Protein AF-A0A8S3GZX4-F1 (afdb_monomer_lite)

Structure (mmCIF, N/CA/C/O backbone):
data_AF-A0A8S3GZX4-F1
#
_entry.id   AF-A0A8S3GZX4-F1
#
loop_
_atom_site.group_PDB
_atom_site.id
_atom_site.type_symbol
_atom_site.label_atom_id
_atom_site.label_alt_id
_atom_site.label_comp_id
_atom_site.label_asym_id
_atom_site.label_entity_id
_atom_site.label_seq_id
_atom_site.pdbx_PDB_ins_code
_atom_site.Cartn_x
_atom_site.Cartn_y
_atom_site.Cartn_z
_atom_site.occupancy
_atom_site.B_iso_or_equiv
_atom_site.auth_seq_id
_atom_site.auth_comp_id
_atom_site.auth_asym_id
_atom_site.auth_atom_id
_atom_site.pdbx_PDB_model_num
ATOM 1 N N . LEU A 1 1 ? 5.536 11.053 -27.949 1.00 50.44 1 LEU A N 1
ATOM 2 C CA . LEU A 1 1 ? 6.306 11.551 -26.786 1.00 50.44 1 LEU A CA 1
ATOM 3 C C . LEU A 1 1 ? 7.570 10.718 -26.663 1.00 50.44 1 LEU A C 1
ATOM 5 O O . LEU A 1 1 ? 7.478 9.541 -26.334 1.00 50.44 1 LEU A O 1
ATOM 9 N N . GLU A 1 2 ? 8.723 11.295 -26.993 1.00 64.88 2 GLU A N 1
ATOM 10 C CA . GLU A 1 2 ? 10.015 10.640 -26.776 1.00 64.88 2 GLU A CA 1
ATOM 11 C C . GLU A 1 2 ? 10.389 10.724 -25.292 1.00 64.88 2 GLU A C 1
ATOM 13 O O . GLU A 1 2 ? 10.413 11.807 -24.689 1.00 64.88 2 GLU A O 1
ATOM 18 N N . ILE A 1 3 ? 10.618 9.555 -24.693 1.00 66.81 3 ILE A N 1
ATOM 19 C CA . ILE A 1 3 ? 11.113 9.419 -23.326 1.00 66.81 3 ILE A CA 1
ATOM 20 C C . ILE A 1 3 ? 12.624 9.227 -23.438 1.00 66.81 3 ILE A C 1
ATOM 22 O O . ILE A 1 3 ? 13.091 8.120 -23.678 1.00 66.81 3 ILE A O 1
ATOM 26 N N . ASP A 1 4 ? 13.353 10.332 -23.350 1.00 74.00 4 ASP A N 1
ATOM 27 C CA . ASP A 1 4 ? 14.796 10.446 -23.605 1.00 74.00 4 ASP A CA 1
ATOM 28 C C . ASP A 1 4 ? 15.617 10.685 -22.326 1.00 74.00 4 ASP A C 1
ATOM 30 O O . ASP A 1 4 ? 16.842 10.654 -22.360 1.00 74.00 4 ASP A O 1
ATOM 34 N N . ARG A 1 5 ? 14.948 10.934 -21.194 1.00 80.81 5 ARG A N 1
ATOM 35 C CA . ARG A 1 5 ? 15.556 11.406 -19.946 1.00 80.81 5 ARG A CA 1
ATOM 36 C C . ARG A 1 5 ? 15.028 10.667 -18.720 1.00 80.81 5 ARG A C 1
ATOM 38 O O . ARG A 1 5 ? 13.849 10.302 -18.676 1.00 80.81 5 ARG A O 1
ATOM 45 N N . TYR A 1 6 ? 15.893 10.472 -17.724 1.00 84.31 6 TYR A N 1
ATOM 46 C CA . TYR A 1 6 ? 15.567 9.802 -16.457 1.00 84.31 6 TYR A CA 1
ATOM 47 C C . TYR A 1 6 ? 14.416 10.501 -15.727 1.00 84.31 6 TYR A C 1
ATOM 49 O O . TYR A 1 6 ? 13.449 9.854 -15.325 1.00 84.31 6 TYR A O 1
ATOM 57 N N . GLU A 1 7 ? 14.454 11.831 -15.676 1.00 87.50 7 GLU A N 1
ATOM 58 C CA . GLU A 1 7 ? 13.476 12.672 -14.985 1.00 87.50 7 GLU A CA 1
ATOM 59 C C . GLU A 1 7 ? 12.074 12.517 -15.582 1.00 87.50 7 GLU A C 1
ATOM 61 O O . GLU A 1 7 ? 11.075 12.628 -14.875 1.00 87.50 7 GLU A O 1
ATOM 66 N N . LYS A 1 8 ? 11.971 12.205 -16.883 1.00 88.38 8 LYS A N 1
ATOM 67 C CA . LYS A 1 8 ? 10.678 11.917 -17.516 1.00 88.38 8 LYS A CA 1
ATOM 68 C C . LYS A 1 8 ? 10.104 10.588 -17.031 1.00 88.38 8 LYS A C 1
ATOM 70 O O . LYS A 1 8 ? 8.911 10.529 -16.746 1.00 88.38 8 LYS A O 1
ATOM 75 N N . LEU A 1 9 ? 10.918 9.531 -16.924 1.00 89.81 9 LEU A N 1
ATOM 76 C CA . LEU A 1 9 ? 10.455 8.238 -16.399 1.00 89.81 9 LEU A CA 1
ATOM 77 C C . LEU A 1 9 ? 10.043 8.362 -14.928 1.00 89.81 9 LEU A C 1
ATOM 79 O O . LEU A 1 9 ? 8.971 7.891 -14.550 1.00 89.81 9 LEU A O 1
ATOM 83 N N . GLU A 1 10 ? 10.867 9.020 -14.115 1.00 90.88 10 GLU A N 1
ATOM 84 C CA . GLU A 1 10 ? 10.580 9.244 -12.697 1.00 90.88 10 GLU A CA 1
ATOM 85 C C . GLU A 1 10 ? 9.348 10.140 -12.498 1.00 90.88 10 GLU A C 1
ATOM 87 O O . GLU A 1 10 ? 8.481 9.836 -11.673 1.00 90.88 10 GLU A O 1
ATOM 92 N N . GLY A 1 11 ? 9.211 11.195 -13.305 1.00 92.31 11 GLY A N 1
ATOM 93 C CA . GLY A 1 11 ? 8.044 12.073 -13.307 1.00 92.31 11 GLY A CA 1
ATOM 94 C C . GLY A 1 11 ? 6.757 11.334 -13.675 1.00 92.31 11 GLY A C 1
ATOM 95 O O . GLY A 1 11 ? 5.746 11.491 -12.996 1.00 92.31 11 GLY A O 1
ATOM 96 N N . MET A 1 12 ? 6.794 10.459 -14.686 1.00 92.75 12 MET A N 1
ATOM 97 C CA . MET A 1 12 ? 5.650 9.609 -15.039 1.00 92.75 12 MET A CA 1
ATOM 98 C C . MET A 1 12 ? 5.236 8.698 -13.881 1.00 92.75 12 MET A C 1
ATOM 100 O O . MET A 1 12 ? 4.054 8.632 -13.553 1.00 92.75 1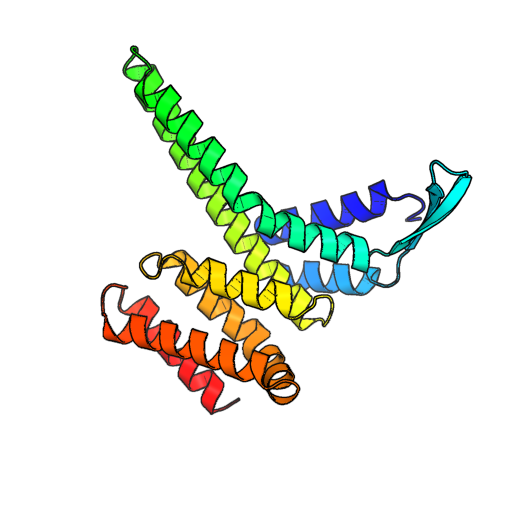2 MET A O 1
ATOM 104 N N . ILE A 1 13 ? 6.197 8.028 -13.237 1.00 93.56 13 ILE A N 1
ATOM 105 C CA . ILE A 1 13 ? 5.926 7.169 -12.076 1.00 93.56 13 ILE A CA 1
ATOM 106 C C . ILE A 1 13 ? 5.314 7.993 -10.940 1.00 93.56 13 ILE A C 1
ATOM 108 O O . ILE A 1 13 ? 4.303 7.591 -10.372 1.00 93.56 13 ILE A O 1
ATOM 112 N N . THR A 1 14 ? 5.871 9.169 -10.652 1.00 92.94 14 THR A N 1
ATOM 113 C CA . THR A 1 14 ? 5.365 10.068 -9.604 1.00 92.94 14 THR A CA 1
ATOM 114 C C . THR A 1 14 ? 3.920 10.489 -9.871 1.00 92.94 14 THR A C 1
ATOM 116 O O . THR A 1 14 ? 3.091 10.442 -8.962 1.00 92.94 14 THR A O 1
ATOM 119 N N . ILE A 1 15 ? 3.588 10.827 -11.121 1.00 94.31 15 ILE A N 1
ATOM 120 C CA . ILE A 1 15 ? 2.216 11.161 -11.522 1.00 94.31 15 ILE A CA 1
ATOM 121 C C . ILE A 1 15 ? 1.292 9.957 -11.330 1.00 94.31 15 ILE A C 1
ATOM 123 O O . ILE A 1 15 ? 0.207 10.120 -10.782 1.00 94.31 15 ILE A O 1
ATOM 127 N N . PHE A 1 16 ? 1.708 8.753 -11.735 1.00 94.56 16 PHE A N 1
ATOM 128 C CA . PHE A 1 16 ? 0.886 7.552 -11.573 1.00 94.56 16 PHE A CA 1
ATOM 129 C C . PHE A 1 16 ? 0.606 7.231 -10.103 1.00 94.56 16 PHE A C 1
ATOM 131 O O . PHE A 1 16 ? -0.537 6.935 -9.774 1.00 94.56 16 PHE A O 1
ATOM 138 N N . PHE A 1 17 ? 1.602 7.350 -9.219 1.00 92.44 17 PHE A N 1
ATOM 139 C CA . PHE A 1 17 ? 1.403 7.182 -7.775 1.00 92.44 17 PHE A CA 1
ATOM 140 C C . PHE A 1 17 ? 0.448 8.233 -7.205 1.00 92.44 17 PHE A C 1
ATOM 142 O O . PHE A 1 17 ? -0.531 7.875 -6.555 1.00 92.44 17 PHE A O 1
ATOM 149 N N . SER A 1 18 ? 0.682 9.517 -7.501 1.00 93.06 18 SER A N 1
ATOM 150 C CA . SER A 1 18 ? -0.193 10.603 -7.039 1.00 93.06 18 SER A CA 1
ATOM 151 C C . SER A 1 18 ? -1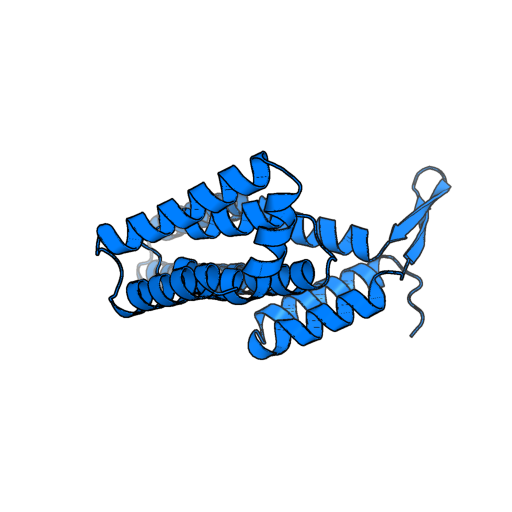.634 10.373 -7.485 1.00 93.06 18 SER A C 1
ATOM 153 O O . SER A 1 18 ? -2.552 10.402 -6.673 1.00 93.06 18 SER A O 1
ATOM 155 N N . LYS A 1 19 ? -1.833 10.060 -8.767 1.00 94.19 19 LYS A N 1
ATOM 156 C CA . LYS A 1 19 ? -3.161 9.835 -9.331 1.00 94.19 19 LYS A CA 1
ATOM 157 C C . LYS A 1 19 ? -3.836 8.574 -8.812 1.00 94.19 19 LYS A C 1
ATOM 159 O O . LYS A 1 19 ? -5.041 8.597 -8.589 1.00 94.19 19 LYS A O 1
ATOM 164 N N . ALA A 1 20 ? -3.088 7.504 -8.558 1.00 92.56 20 ALA A N 1
ATOM 165 C CA . ALA A 1 20 ? -3.645 6.297 -7.961 1.00 92.56 20 ALA A CA 1
ATOM 166 C C . ALA A 1 20 ? -4.109 6.509 -6.511 1.00 92.56 20 ALA A C 1
ATOM 168 O O . ALA A 1 20 ? -5.046 5.837 -6.086 1.00 92.56 20 ALA A O 1
ATOM 169 N N . VAL A 1 21 ? -3.491 7.436 -5.772 1.00 89.56 21 VAL A N 1
ATOM 170 C CA . VAL A 1 21 ? -3.935 7.850 -4.431 1.00 89.56 21 VAL A CA 1
ATOM 171 C C . VAL A 1 21 ? -5.143 8.780 -4.497 1.00 89.56 21 VAL A C 1
ATOM 173 O O . VAL A 1 21 ? -6.086 8.630 -3.716 1.00 89.56 21 VAL A O 1
ATOM 176 N N . ASP A 1 22 ? -5.108 9.757 -5.403 1.00 91.19 22 ASP A N 1
ATOM 177 C CA . ASP A 1 22 ? -6.189 10.731 -5.562 1.00 91.19 22 ASP A CA 1
ATOM 178 C C . ASP A 1 22 ? -7.468 10.057 -6.070 1.00 91.19 22 ASP A C 1
ATOM 180 O O . ASP A 1 22 ? -8.573 10.427 -5.669 1.00 91.19 22 ASP A O 1
ATOM 184 N N . GLU A 1 23 ? -7.314 9.029 -6.909 1.00 93.06 23 GLU A N 1
ATOM 185 C CA . GLU A 1 23 ? -8.397 8.354 -7.615 1.00 93.06 23 GLU A CA 1
ATOM 186 C C . GLU A 1 23 ? -8.323 6.811 -7.449 1.00 93.06 23 GLU A C 1
ATOM 188 O O . GLU A 1 23 ? -8.072 6.089 -8.423 1.00 93.06 23 GLU A O 1
ATOM 193 N N . PRO A 1 24 ? -8.584 6.258 -6.241 1.00 87.62 24 PRO A N 1
ATOM 194 C CA . PRO A 1 24 ? -8.392 4.829 -5.949 1.00 87.62 24 PRO A CA 1
ATOM 195 C C . PRO A 1 24 ? -9.217 3.874 -6.824 1.00 87.62 24 PRO A C 1
ATOM 197 O O . PRO A 1 24 ? -8.798 2.759 -7.131 1.00 87.62 24 PRO A O 1
ATOM 200 N N . ALA A 1 25 ? -10.391 4.316 -7.286 1.00 89.69 25 ALA A N 1
ATOM 201 C CA . ALA A 1 25 ? -11.232 3.539 -8.199 1.00 89.69 25 ALA A CA 1
ATOM 202 C C . ALA A 1 25 ? -10.546 3.255 -9.552 1.00 89.69 25 ALA A C 1
ATOM 204 O O . ALA A 1 25 ? -10.907 2.303 -10.243 1.00 89.69 25 ALA A O 1
ATOM 205 N N . PHE A 1 26 ? -9.544 4.060 -9.922 1.00 92.88 26 PHE A N 1
ATOM 206 C CA . PHE A 1 26 ? -8.789 3.941 -11.166 1.00 92.88 26 PHE A CA 1
ATOM 207 C C . PHE A 1 26 ? -7.353 3.441 -10.954 1.00 92.88 26 PHE A C 1
ATOM 209 O O . PHE A 1 26 ? -6.604 3.353 -11.928 1.00 92.88 26 PHE A O 1
ATOM 216 N N . SER A 1 27 ? -6.956 3.040 -9.736 1.00 92.31 27 SER A N 1
ATOM 217 C CA . SER A 1 27 ? -5.607 2.510 -9.452 1.00 92.31 27 SER A CA 1
ATOM 218 C C . SER A 1 27 ? -5.197 1.389 -10.416 1.00 92.31 27 SER A C 1
ATOM 220 O O . SER A 1 27 ? -4.065 1.371 -10.904 1.00 92.31 27 SER A O 1
ATOM 222 N N . PHE A 1 28 ? -6.131 0.511 -10.795 1.00 93.62 28 PHE A N 1
ATOM 223 C CA . PHE A 1 28 ? -5.876 -0.557 -11.767 1.00 93.62 28 PHE A CA 1
ATOM 224 C C . PHE A 1 28 ? -5.523 -0.031 -13.177 1.00 93.62 28 PHE A C 1
ATOM 226 O O . PHE A 1 28 ? -4.752 -0.665 -13.902 1.00 93.62 28 PHE A O 1
ATOM 233 N N . LEU A 1 29 ? -6.065 1.123 -13.595 1.00 96.06 29 LEU A N 1
ATOM 234 C CA . LEU A 1 29 ? -5.736 1.756 -14.880 1.00 96.06 29 LEU A CA 1
ATOM 235 C C . LEU A 1 29 ? -4.315 2.312 -14.852 1.00 96.06 29 LEU A C 1
ATOM 237 O O . LEU A 1 29 ? -3.544 2.066 -15.781 1.00 96.06 29 LEU A O 1
ATOM 241 N N . TYR A 1 30 ? -3.939 2.982 -13.763 1.00 96.19 30 TYR A N 1
ATOM 242 C CA . TYR A 1 30 ? -2.574 3.466 -13.564 1.00 96.19 30 TYR A CA 1
ATOM 243 C C . TYR A 1 30 ? -1.564 2.308 -13.543 1.00 96.19 30 TYR A C 1
ATOM 245 O O . TYR A 1 30 ? -0.488 2.413 -14.133 1.00 96.19 30 TYR A O 1
ATOM 253 N N . ALA A 1 31 ? -1.937 1.152 -12.985 1.00 95.75 31 ALA A N 1
ATOM 254 C CA . ALA A 1 31 ? -1.079 -0.030 -12.973 1.00 95.75 31 ALA A CA 1
ATOM 255 C C . ALA A 1 31 ? -0.903 -0.611 -14.387 1.00 95.75 31 ALA A C 1
ATOM 257 O O . ALA A 1 31 ? 0.207 -0.968 -14.792 1.00 95.75 31 ALA A O 1
ATOM 258 N N . LYS A 1 32 ? -1.974 -0.630 -15.193 1.00 95.75 32 LYS A N 1
ATOM 259 C CA . LYS A 1 32 ? -1.904 -1.006 -16.615 1.00 95.75 32 LYS A CA 1
ATOM 260 C C . LYS A 1 32 ? -1.015 -0.058 -17.422 1.00 95.75 32 LYS A C 1
ATOM 262 O O . LYS A 1 32 ? -0.277 -0.526 -18.291 1.00 95.75 32 LYS A O 1
ATOM 267 N N . LEU A 1 33 ? -1.032 1.243 -17.125 1.00 95.00 33 LEU A N 1
ATOM 268 C CA . LEU A 1 33 ? -0.109 2.204 -17.736 1.00 95.00 33 LEU A CA 1
ATOM 269 C C . LEU A 1 33 ? 1.341 1.888 -17.353 1.00 95.00 33 LEU A C 1
ATOM 271 O O . LEU A 1 33 ? 2.179 1.748 -18.242 1.00 95.00 33 LEU A O 1
ATOM 275 N N . CYS A 1 34 ? 1.641 1.660 -16.071 1.00 95.31 34 CYS A N 1
ATOM 276 C CA . CYS A 1 34 ? 2.968 1.200 -15.645 1.00 95.31 34 CYS A CA 1
ATOM 277 C C . CYS A 1 34 ? 3.416 -0.048 -16.422 1.00 95.31 34 CYS A C 1
ATOM 279 O O . CYS A 1 34 ? 4.559 -0.125 -16.880 1.00 95.31 34 CYS A O 1
ATOM 281 N N . LYS A 1 35 ? 2.509 -1.009 -16.636 1.00 94.81 35 LYS A N 1
ATOM 282 C CA . LYS A 1 35 ? 2.799 -2.234 -17.390 1.00 94.81 35 LYS A CA 1
ATOM 283 C C . LYS A 1 35 ? 3.154 -1.957 -18.852 1.00 94.81 35 LYS A C 1
ATOM 285 O O . LYS A 1 35 ? 4.105 -2.548 -19.361 1.00 94.81 35 LYS A O 1
ATOM 290 N N . GLN A 1 36 ? 2.445 -1.036 -19.506 1.00 94.00 36 GLN A N 1
ATOM 291 C CA . GLN A 1 36 ? 2.743 -0.590 -20.875 1.00 94.00 36 GLN A CA 1
ATOM 292 C C . GLN A 1 36 ? 4.151 0.018 -20.982 1.00 94.00 36 GLN A C 1
ATOM 294 O O . GLN A 1 36 ? 4.874 -0.241 -21.946 1.00 94.00 36 GLN A O 1
ATOM 299 N N . PHE A 1 37 ? 4.575 0.776 -19.968 1.00 91.69 37 PHE A N 1
ATOM 300 C CA . PHE A 1 37 ? 5.891 1.417 -19.938 1.00 91.69 37 PHE A CA 1
ATOM 301 C C . PHE A 1 37 ? 7.010 0.537 -19.360 1.00 91.69 37 PHE A C 1
ATOM 303 O O . PHE A 1 37 ? 8.165 0.952 -19.390 1.00 91.69 37 PHE A O 1
ATOM 310 N N . GLN A 1 38 ? 6.729 -0.696 -18.916 1.00 91.12 38 GLN A N 1
ATOM 311 C CA . GLN A 1 38 ? 7.690 -1.561 -18.208 1.00 91.12 38 GLN A CA 1
ATOM 312 C C . GLN A 1 38 ? 9.036 -1.733 -18.936 1.00 91.12 38 GLN A C 1
ATOM 314 O O . GLN A 1 38 ? 10.078 -1.806 -18.285 1.00 91.12 38 GLN A O 1
ATOM 319 N N . LYS A 1 39 ? 9.012 -1.822 -20.273 1.00 90.31 39 LYS A N 1
ATOM 320 C CA . LYS A 1 39 ? 10.201 -2.032 -21.119 1.00 90.31 39 LYS A CA 1
ATOM 321 C C . LYS A 1 39 ? 10.878 -0.731 -21.563 1.00 90.31 39 LYS A C 1
ATOM 323 O O . LYS A 1 39 ? 11.850 -0.787 -22.308 1.00 90.31 39 LYS A O 1
ATOM 328 N N . LYS A 1 40 ? 10.354 0.437 -21.177 1.00 91.50 40 LYS A N 1
ATOM 329 C CA . LYS A 1 40 ? 11.012 1.709 -21.478 1.00 91.50 40 LYS A CA 1
ATOM 330 C C . LYS A 1 40 ? 12.279 1.832 -20.647 1.00 91.50 40 LYS A C 1
ATOM 332 O O . LYS A 1 40 ? 12.309 1.474 -19.469 1.00 91.50 40 LYS A O 1
ATOM 337 N N . GLN A 1 41 ? 13.306 2.360 -21.290 1.00 91.50 41 GLN A N 1
ATOM 338 C CA . GLN A 1 41 ? 14.595 2.616 -20.686 1.00 91.50 41 GLN A CA 1
ATOM 339 C C . GLN A 1 41 ? 15.163 3.909 -21.251 1.00 91.50 41 GLN A C 1
ATOM 341 O O . GLN A 1 41 ? 14.827 4.298 -22.371 1.00 91.50 41 GLN A O 1
ATOM 346 N N . VAL A 1 42 ? 16.030 4.540 -20.476 1.00 90.12 42 VAL A N 1
ATOM 347 C CA . VAL A 1 42 ? 16.826 5.693 -20.896 1.00 90.12 42 VAL A CA 1
ATOM 348 C C . VAL A 1 42 ? 18.271 5.422 -20.532 1.00 90.12 42 VAL A C 1
ATOM 350 O O . VAL A 1 42 ? 18.553 4.887 -19.459 1.00 90.12 42 VAL A O 1
ATOM 353 N N . THR A 1 43 ? 19.177 5.758 -21.439 1.00 88.44 43 THR A N 1
ATOM 354 C CA . THR A 1 43 ? 20.612 5.586 -21.237 1.00 88.44 43 THR A CA 1
ATOM 355 C C . THR A 1 43 ? 21.239 6.965 -21.149 1.00 88.44 43 THR A C 1
ATOM 357 O O . THR A 1 43 ? 21.111 7.757 -22.080 1.00 88.44 43 THR A O 1
ATOM 360 N N . VAL A 1 44 ? 21.880 7.256 -20.021 1.00 85.25 44 VAL A N 1
ATOM 361 C CA . VAL A 1 44 ? 22.501 8.552 -19.729 1.00 85.25 44 VAL A CA 1
ATOM 362 C C . VAL A 1 44 ? 23.976 8.357 -19.361 1.00 85.25 44 VAL A C 1
ATOM 364 O O . VAL A 1 44 ? 24.342 7.276 -18.890 1.00 85.25 44 VAL A O 1
ATOM 367 N N . PRO A 1 45 ? 24.848 9.354 -19.580 1.00 84.12 45 PRO A N 1
ATOM 368 C CA . PRO A 1 45 ? 26.221 9.310 -19.083 1.00 84.12 45 PRO A CA 1
ATOM 369 C C . PRO A 1 45 ? 26.229 9.364 -17.549 1.00 84.12 45 PRO A C 1
ATOM 371 O O . PRO A 1 45 ? 25.594 10.240 -16.968 1.00 84.12 45 PRO A O 1
ATOM 374 N N . GLY A 1 46 ? 26.926 8.431 -16.904 1.00 81.12 46 GLY A N 1
ATOM 375 C CA . GLY A 1 46 ? 27.215 8.460 -15.471 1.00 81.12 46 GLY A CA 1
ATOM 376 C C . GLY A 1 46 ? 28.420 9.340 -15.137 1.00 81.12 46 GLY A C 1
ATOM 377 O O . GLY A 1 46 ? 29.159 9.765 -16.027 1.00 81.12 46 GLY A O 1
ATOM 378 N N . ASP A 1 47 ? 28.641 9.573 -13.843 1.00 80.00 47 ASP A N 1
ATOM 379 C CA . ASP A 1 47 ? 29.703 10.454 -13.328 1.00 80.00 47 ASP A CA 1
ATOM 380 C C . ASP A 1 47 ? 31.121 9.989 -13.708 1.00 80.00 47 ASP A C 1
ATOM 382 O O . ASP A 1 47 ? 32.040 10.796 -13.832 1.00 80.00 47 ASP A O 1
ATOM 386 N N . ASP A 1 48 ? 31.303 8.685 -13.935 1.00 85.75 48 ASP A N 1
ATOM 387 C CA . ASP A 1 48 ? 32.557 8.073 -14.389 1.00 85.75 48 ASP A CA 1
ATOM 388 C C . ASP A 1 48 ? 32.696 8.038 -15.925 1.00 85.75 48 ASP A C 1
ATOM 390 O O . ASP A 1 48 ? 33.605 7.399 -16.460 1.00 85.75 48 ASP A O 1
ATOM 394 N N . GLY A 1 49 ? 31.781 8.695 -16.646 1.00 82.88 49 GLY A N 1
ATOM 395 C CA . GLY A 1 49 ? 31.706 8.704 -18.105 1.00 82.88 49 GLY A CA 1
ATOM 396 C C . GLY A 1 49 ? 31.135 7.421 -18.717 1.00 82.88 49 GLY A C 1
ATOM 397 O O . GLY A 1 49 ? 30.987 7.354 -19.941 1.00 82.88 49 GLY A O 1
ATOM 398 N N . LYS A 1 50 ? 30.788 6.399 -17.918 1.00 87.25 50 LYS A N 1
ATOM 399 C CA . LYS A 1 50 ? 30.149 5.182 -18.436 1.00 87.25 50 LYS A CA 1
ATOM 400 C C . LYS A 1 50 ? 28.659 5.396 -18.634 1.00 87.25 50 LYS A C 1
ATOM 402 O O . LYS A 1 50 ? 27.994 6.063 -17.852 1.00 87.25 50 LYS A O 1
ATOM 407 N N . LEU A 1 51 ? 28.110 4.784 -19.676 1.00 87.50 51 LEU A N 1
ATOM 408 C CA . LEU A 1 51 ? 26.675 4.830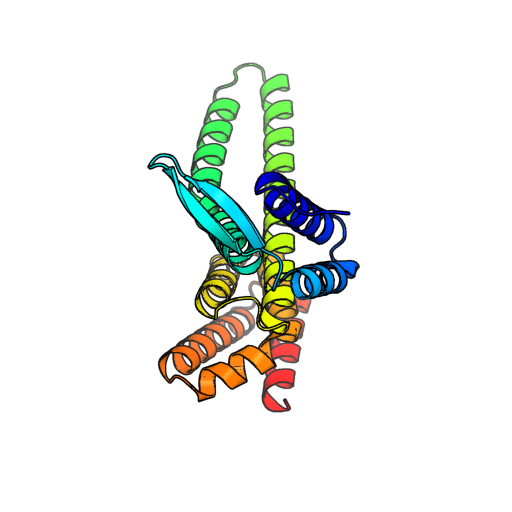 -19.937 1.00 87.50 51 LEU A CA 1
ATOM 409 C C . LEU A 1 51 ? 25.913 3.977 -18.914 1.00 87.50 51 LEU A C 1
ATOM 411 O O . LEU A 1 51 ? 26.132 2.769 -18.816 1.00 87.50 51 LEU A O 1
ATOM 415 N N . ILE A 1 52 ? 24.979 4.598 -18.197 1.00 88.44 52 ILE A N 1
ATOM 416 C CA . ILE A 1 52 ? 24.070 3.944 -17.255 1.00 88.44 52 ILE A CA 1
ATOM 417 C C . ILE A 1 52 ? 22.694 3.852 -17.906 1.00 88.44 52 ILE A C 1
ATOM 419 O O . ILE A 1 52 ? 22.162 4.838 -18.414 1.00 88.44 52 ILE A O 1
ATOM 423 N N . THR A 1 53 ? 22.103 2.657 -17.899 1.00 89.94 53 THR A N 1
ATOM 424 C CA . THR A 1 53 ? 20.743 2.442 -18.408 1.00 89.94 53 THR A CA 1
ATOM 425 C C . THR A 1 53 ? 19.768 2.309 -17.250 1.00 89.94 53 THR A C 1
ATOM 427 O O . THR A 1 53 ? 19.886 1.400 -16.432 1.00 89.94 53 THR A O 1
ATOM 430 N N . HIS A 1 54 ? 18.776 3.192 -17.212 1.00 90.00 54 HIS A N 1
ATOM 431 C CA . HIS A 1 54 ? 17.703 3.166 -16.232 1.00 90.00 54 HIS A CA 1
ATOM 432 C C . HIS A 1 54 ? 16.451 2.555 -16.846 1.00 90.00 54 HIS A C 1
ATOM 434 O O . HIS A 1 54 ? 15.898 3.076 -17.816 1.00 90.00 54 HIS A O 1
ATOM 440 N N . TYR A 1 55 ? 15.983 1.459 -16.256 1.00 91.88 55 TYR A N 1
ATOM 441 C CA . TYR A 1 55 ? 14.766 0.772 -16.676 1.00 91.88 55 TYR A CA 1
ATOM 442 C C . TYR A 1 55 ? 13.567 1.281 -15.885 1.00 91.88 55 TYR A C 1
ATOM 444 O O . TYR A 1 55 ? 13.623 1.352 -14.657 1.00 91.88 55 TYR A O 1
ATOM 452 N N . PHE A 1 56 ? 12.442 1.526 -16.560 1.00 92.75 56 PHE A N 1
ATOM 453 C CA . PHE A 1 56 ? 11.202 1.962 -15.909 1.00 92.75 56 PHE A CA 1
ATOM 454 C C . PHE A 1 56 ? 10.814 1.048 -14.739 1.00 92.75 56 PHE A C 1
ATOM 456 O O . PHE A 1 56 ? 10.501 1.527 -13.653 1.00 92.75 56 PHE A O 1
ATOM 463 N N . ARG A 1 57 ? 10.895 -0.279 -14.926 1.00 91.88 57 ARG A N 1
ATOM 464 C CA . ARG A 1 57 ? 10.588 -1.250 -13.863 1.00 91.88 57 ARG A CA 1
ATOM 465 C C . ARG A 1 57 ? 11.489 -1.088 -12.636 1.00 91.88 57 ARG A C 1
ATOM 467 O O . ARG A 1 57 ? 11.006 -1.238 -11.521 1.00 91.88 57 ARG A O 1
ATOM 474 N N . GLN A 1 58 ? 12.774 -0.806 -12.832 1.00 91.06 58 GLN A N 1
ATOM 475 C CA . GLN A 1 58 ? 13.712 -0.629 -11.726 1.00 91.06 58 GLN A CA 1
ATOM 476 C C . GLN A 1 58 ? 13.389 0.647 -10.945 1.00 91.06 58 GLN A C 1
ATOM 478 O O . GLN A 1 58 ? 13.290 0.593 -9.724 1.00 91.06 58 GLN A O 1
ATOM 483 N N . ILE A 1 59 ? 13.130 1.757 -11.645 1.00 92.25 59 ILE A N 1
ATOM 484 C CA . ILE A 1 59 ? 12.724 3.025 -11.016 1.00 92.25 59 ILE A CA 1
ATOM 485 C C . ILE A 1 59 ? 11.416 2.832 -10.236 1.00 92.25 59 ILE A C 1
ATOM 487 O O . ILE A 1 59 ? 11.292 3.290 -9.102 1.00 92.25 59 ILE A O 1
ATOM 491 N N . LEU A 1 60 ? 10.460 2.098 -10.814 1.00 92.81 60 LEU A N 1
ATOM 492 C CA . LEU A 1 60 ? 9.190 1.776 -10.170 1.00 92.81 60 LEU A CA 1
ATOM 493 C C . LEU A 1 60 ? 9.397 0.985 -8.872 1.00 92.81 60 LEU A C 1
ATOM 495 O O . LEU A 1 60 ? 8.831 1.355 -7.848 1.00 92.81 60 LEU A O 1
ATOM 499 N N . LEU A 1 61 ? 10.218 -0.071 -8.897 1.00 90.62 61 LEU A N 1
ATOM 500 C CA . LEU A 1 61 ? 10.539 -0.876 -7.711 1.00 90.62 61 LEU A CA 1
ATOM 501 C C . LEU A 1 61 ? 11.172 -0.022 -6.609 1.00 90.62 61 LEU A C 1
ATOM 503 O O . LEU A 1 61 ? 10.711 -0.060 -5.470 1.00 90.62 61 LEU A O 1
ATOM 507 N N . THR A 1 62 ? 12.167 0.797 -6.963 1.00 90.38 62 THR A N 1
ATOM 508 C CA . THR A 1 62 ? 12.811 1.723 -6.024 1.00 90.38 62 THR A CA 1
ATOM 509 C C . THR A 1 62 ? 11.813 2.720 -5.444 1.00 90.38 62 THR A C 1
ATOM 511 O O . THR A 1 62 ? 11.875 3.023 -4.255 1.00 90.38 62 THR A O 1
ATOM 514 N N . ARG A 1 63 ? 10.861 3.220 -6.244 1.00 90.31 63 ARG A N 1
ATOM 515 C CA . ARG A 1 63 ? 9.807 4.099 -5.728 1.00 90.31 63 ARG A CA 1
ATOM 516 C C . ARG A 1 63 ? 8.919 3.375 -4.723 1.00 90.31 63 ARG A C 1
ATOM 518 O O . ARG A 1 63 ? 8.680 3.928 -3.659 1.00 90.31 63 ARG A O 1
ATOM 525 N N . CYS A 1 64 ? 8.475 2.155 -5.028 1.00 89.62 64 CYS A N 1
ATOM 526 C CA . CYS A 1 64 ? 7.627 1.390 -4.115 1.00 89.62 64 CYS A CA 1
ATOM 527 C C . CYS A 1 64 ? 8.339 1.140 -2.771 1.00 89.62 64 CYS A C 1
ATOM 529 O O . CYS A 1 64 ? 7.732 1.319 -1.724 1.00 89.62 64 CYS A O 1
ATOM 531 N N . GLN A 1 65 ? 9.632 0.791 -2.792 1.00 86.12 65 GLN A N 1
ATOM 532 C CA . GLN A 1 65 ? 10.434 0.600 -1.573 1.00 86.12 65 GLN A CA 1
ATOM 533 C C . GLN A 1 65 ? 10.550 1.888 -0.752 1.00 86.12 65 GLN A C 1
ATOM 535 O O . GLN A 1 65 ? 10.298 1.880 0.450 1.00 86.12 65 GLN A O 1
ATOM 540 N N . LYS A 1 66 ? 10.841 3.020 -1.408 1.00 86.12 66 LYS A N 1
ATOM 541 C CA . LYS A 1 66 ? 10.903 4.333 -0.747 1.00 86.12 66 LYS A CA 1
ATOM 542 C C . LYS A 1 66 ? 9.582 4.725 -0.087 1.00 86.12 66 LYS A C 1
ATOM 544 O O . LYS A 1 66 ? 9.611 5.371 0.953 1.00 86.12 66 LYS A O 1
ATOM 549 N N . GLU A 1 67 ? 8.440 4.355 -0.669 1.00 82.81 67 GLU A N 1
ATOM 550 C CA . GLU A 1 67 ? 7.130 4.595 -0.048 1.00 82.81 67 GLU A CA 1
ATOM 551 C C . GLU A 1 67 ? 6.937 3.793 1.249 1.00 82.81 67 GLU A C 1
ATOM 553 O O . GLU A 1 67 ? 6.164 4.221 2.101 1.00 82.81 67 GLU A O 1
ATOM 558 N N . PHE A 1 68 ? 7.633 2.665 1.436 1.00 74.38 68 PHE A N 1
ATOM 559 C CA . PHE A 1 68 ? 7.578 1.854 2.660 1.00 74.38 68 PHE A CA 1
ATOM 560 C C . PHE A 1 68 ? 8.597 2.259 3.720 1.00 74.38 68 PHE A C 1
ATOM 562 O O . PHE A 1 68 ? 8.240 2.418 4.881 1.00 74.38 68 PHE A O 1
ATOM 569 N N . GLU A 1 69 ? 9.846 2.499 3.329 1.00 75.62 69 GLU A N 1
ATOM 570 C CA . GLU A 1 69 ? 10.928 2.835 4.267 1.00 75.62 69 GLU A CA 1
ATOM 571 C C . GLU A 1 69 ? 10.735 4.190 4.975 1.00 75.62 69 GLU A C 1
ATOM 573 O O . GLU A 1 69 ? 11.419 4.494 5.954 1.00 75.62 69 GLU A O 1
ATOM 578 N N . ASN A 1 70 ? 9.827 5.034 4.482 1.00 70.62 70 ASN A N 1
ATOM 579 C CA . ASN A 1 70 ? 9.655 6.392 4.989 1.00 70.62 70 ASN A CA 1
ATOM 580 C C . ASN A 1 70 ? 8.819 6.490 6.279 1.00 70.62 70 ASN A C 1
ATOM 582 O O . ASN A 1 70 ? 8.777 7.564 6.877 1.00 70.62 70 ASN A O 1
ATOM 586 N N . ASP A 1 71 ? 8.197 5.398 6.738 1.00 69.56 71 ASP A N 1
ATOM 587 C CA . ASP A 1 71 ? 7.267 5.433 7.881 1.00 69.56 71 ASP A CA 1
ATOM 588 C C . ASP A 1 71 ? 7.944 5.871 9.181 1.00 69.56 71 ASP A C 1
ATOM 590 O O . ASP A 1 71 ? 7.435 6.737 9.886 1.00 69.56 71 ASP A O 1
ATOM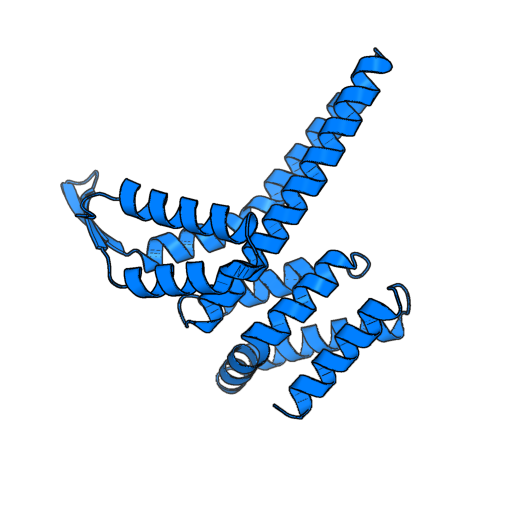 594 N N . TYR A 1 72 ? 9.150 5.369 9.455 1.00 68.00 72 TYR A N 1
ATOM 595 C CA . TYR A 1 72 ? 9.889 5.738 10.666 1.00 68.00 72 TYR A CA 1
ATOM 596 C C . TYR A 1 72 ? 10.259 7.228 10.703 1.00 68.00 72 TYR A C 1
ATOM 598 O O . TYR A 1 72 ? 10.248 7.862 11.757 1.00 68.00 72 TYR A O 1
ATOM 606 N N . ARG A 1 73 ? 10.571 7.823 9.542 1.00 75.44 73 ARG A N 1
ATOM 607 C CA . ARG A 1 73 ? 10.882 9.260 9.471 1.00 75.44 73 ARG A CA 1
ATOM 608 C C . ARG A 1 73 ? 9.641 10.104 9.718 1.00 75.44 73 ARG A C 1
ATOM 610 O O . ARG A 1 73 ? 9.737 11.095 10.433 1.00 75.44 73 ARG A O 1
ATOM 617 N N . GLN A 1 74 ? 8.506 9.698 9.152 1.00 79.56 74 GLN A N 1
ATOM 618 C CA . GLN A 1 74 ? 7.232 10.391 9.335 1.00 79.56 74 GLN A CA 1
ATOM 619 C C . GLN A 1 74 ? 6.758 10.331 10.789 1.00 79.56 74 GLN A C 1
ATOM 621 O O . GLN A 1 74 ? 6.316 11.348 11.312 1.00 79.56 74 GLN A O 1
ATOM 626 N N . GLU A 1 75 ? 6.917 9.190 11.464 1.00 81.00 75 GLU A N 1
ATOM 627 C CA . GLU A 1 75 ? 6.607 9.059 12.894 1.00 81.00 75 GLU A CA 1
ATOM 628 C C . GLU A 1 75 ? 7.478 9.984 13.756 1.00 81.00 75 GLU A C 1
ATOM 630 O O . GLU A 1 75 ? 6.956 10.722 14.589 1.00 81.00 75 GLU A O 1
ATOM 635 N N . ILE A 1 76 ? 8.795 10.027 13.514 1.00 83.94 76 ILE A N 1
ATOM 636 C CA . ILE A 1 76 ? 9.693 10.949 14.231 1.00 83.94 76 ILE A CA 1
ATOM 637 C C . ILE A 1 76 ? 9.304 12.411 13.993 1.00 83.94 76 ILE A C 1
ATOM 639 O O . ILE A 1 76 ? 9.332 13.220 14.921 1.00 83.94 76 ILE A O 1
ATOM 643 N N . GLU A 1 77 ? 9.009 12.779 12.748 1.00 87.06 77 GLU A N 1
ATOM 644 C CA . GLU A 1 77 ? 8.640 14.150 12.395 1.00 87.06 77 GLU A CA 1
ATOM 645 C C . GLU A 1 77 ? 7.305 14.555 13.027 1.00 87.06 77 GLU A C 1
ATOM 647 O O . GLU A 1 77 ? 7.183 15.668 13.539 1.00 87.06 77 GLU A O 1
ATOM 652 N N . TYR A 1 78 ? 6.339 13.636 13.062 1.00 88.69 78 TYR A N 1
ATOM 653 C CA . TYR A 1 78 ? 5.059 13.834 13.731 1.00 88.69 78 TYR A CA 1
ATOM 654 C C . TYR A 1 78 ? 5.234 14.084 15.232 1.00 88.69 78 TYR A C 1
ATOM 656 O O . TYR A 1 78 ? 4.736 15.088 15.736 1.00 88.69 78 TYR A O 1
ATOM 664 N N . GLU A 1 79 ? 5.991 13.237 15.937 1.00 90.25 79 GLU A N 1
ATOM 665 C CA . GLU A 1 79 ? 6.224 13.402 17.380 1.00 90.25 79 GLU A CA 1
ATOM 666 C C . GLU A 1 79 ? 6.959 14.712 17.704 1.00 90.25 79 GLU A C 1
ATOM 668 O O . GLU A 1 79 ? 6.625 15.392 18.674 1.00 90.25 79 GLU A O 1
ATOM 673 N N . LYS A 1 80 ? 7.913 15.128 16.858 1.00 92.19 80 LYS A N 1
ATOM 674 C CA . LYS A 1 80 ? 8.576 16.436 16.996 1.00 92.19 80 LYS A CA 1
ATOM 675 C C . LYS A 1 80 ? 7.594 17.594 16.842 1.00 92.19 80 LYS A C 1
ATOM 677 O O . LYS A 1 80 ? 7.532 18.448 17.721 1.00 92.19 80 LYS A O 1
ATOM 682 N N . ARG A 1 81 ? 6.803 17.604 15.762 1.00 91.81 81 ARG A N 1
ATOM 683 C CA . ARG A 1 81 ? 5.795 18.650 15.522 1.00 91.81 81 ARG A CA 1
ATOM 684 C C . ARG A 1 81 ? 4.757 18.682 16.641 1.00 91.81 81 ARG A C 1
ATOM 686 O O . ARG A 1 81 ? 4.371 19.759 17.078 1.00 91.81 81 ARG A O 1
ATOM 693 N N . LYS A 1 82 ? 4.337 17.521 17.145 1.00 92.62 82 LYS A N 1
ATOM 694 C CA . LYS A 1 82 ? 3.408 17.415 18.274 1.00 92.62 82 LYS A CA 1
ATOM 695 C C . LYS A 1 82 ? 3.973 18.064 19.540 1.00 92.62 82 LYS A C 1
ATOM 697 O O . LYS A 1 82 ? 3.295 18.889 20.146 1.00 92.62 82 LYS A O 1
ATOM 702 N N . ALA A 1 83 ? 5.221 17.755 19.895 1.00 93.75 83 ALA A N 1
ATOM 703 C CA . ALA A 1 83 ? 5.889 18.367 21.043 1.00 93.75 83 ALA A CA 1
ATOM 704 C C . ALA A 1 83 ? 6.043 19.890 20.877 1.00 93.75 83 ALA A C 1
ATOM 706 O O . ALA A 1 83 ? 5.816 20.644 21.822 1.00 93.75 83 ALA A O 1
ATOM 707 N N . GLU A 1 84 ? 6.374 20.364 19.671 1.00 92.69 84 GLU A N 1
ATOM 708 C CA . GLU A 1 84 ? 6.437 21.798 19.364 1.00 92.69 84 GLU A CA 1
ATOM 709 C C . GLU A 1 84 ? 5.078 22.478 19.578 1.00 92.69 84 GLU A C 1
ATOM 711 O O . GLU A 1 84 ? 5.012 23.514 20.243 1.00 92.69 84 GLU A O 1
ATOM 716 N N . VAL A 1 85 ? 3.987 21.868 19.104 1.00 92.00 85 VAL A N 1
ATOM 717 C CA . VAL A 1 85 ? 2.624 22.378 19.309 1.00 92.00 85 VAL A CA 1
ATOM 718 C C . VAL A 1 85 ? 2.273 22.448 20.796 1.00 92.00 85 VAL A C 1
ATOM 720 O O . VAL A 1 85 ? 1.774 23.475 21.250 1.00 92.00 85 VAL A O 1
ATOM 723 N N . GLU A 1 86 ? 2.586 21.418 21.583 1.00 91.44 86 GLU A N 1
ATOM 724 C CA . GLU A 1 86 ? 2.319 21.393 23.030 1.00 91.44 86 GLU A CA 1
ATOM 725 C C . GLU A 1 86 ? 3.060 22.505 23.796 1.00 91.44 86 GLU A C 1
ATOM 727 O O . GLU A 1 86 ? 2.543 23.021 24.789 1.00 91.44 86 GLU A O 1
ATOM 732 N N . THR A 1 87 ? 4.231 22.934 23.313 1.00 93.56 87 THR A N 1
ATOM 733 C CA . THR A 1 87 ? 5.018 24.017 23.934 1.00 93.56 87 THR A CA 1
ATOM 734 C C . THR A 1 87 ? 4.508 25.428 23.622 1.00 93.56 87 THR A C 1
ATOM 736 O O . THR A 1 87 ? 4.951 26.393 24.251 1.00 93.56 87 THR A O 1
ATOM 739 N N . LEU A 1 88 ? 3.574 25.584 22.674 1.00 92.75 88 LEU A N 1
ATOM 740 C CA . LEU A 1 88 ? 3.020 26.891 22.318 1.00 92.75 88 LEU A CA 1
ATOM 741 C C . LEU A 1 88 ? 2.258 27.486 23.501 1.00 92.75 88 LEU A C 1
ATOM 743 O O . LEU A 1 88 ? 1.369 26.849 24.055 1.00 92.75 88 LEU A O 1
ATOM 747 N N . THR A 1 89 ? 2.562 28.729 23.872 1.00 91.56 89 THR A N 1
ATOM 748 C CA . THR A 1 89 ? 1.911 29.433 24.992 1.00 91.56 89 THR A CA 1
ATOM 749 C C . THR A 1 89 ? 0.588 30.095 24.607 1.00 91.56 89 THR A C 1
ATOM 751 O O . THR A 1 89 ? -0.274 30.280 25.459 1.00 91.56 89 THR A O 1
ATOM 754 N N . ASP A 1 90 ? 0.417 30.436 23.330 1.00 95.19 90 ASP A N 1
ATOM 755 C CA . ASP A 1 90 ? -0.810 31.013 22.781 1.00 95.19 90 ASP A CA 1
ATOM 756 C C . ASP A 1 90 ? -1.836 29.902 22.515 1.00 95.19 90 ASP A C 1
ATOM 758 O O . ASP A 1 90 ? -1.639 29.065 21.633 1.00 95.19 90 ASP A O 1
ATOM 762 N N . ASP A 1 91 ? -2.932 29.898 23.277 1.00 92.06 91 ASP A N 1
ATOM 763 C CA . ASP A 1 91 ? -3.965 28.857 23.202 1.00 92.06 91 ASP A CA 1
ATOM 764 C C . ASP A 1 91 ? -4.660 28.791 21.835 1.00 92.06 91 ASP A C 1
ATOM 766 O O . ASP A 1 91 ? -5.029 27.703 21.387 1.00 92.06 91 ASP A O 1
ATOM 770 N N . LYS A 1 92 ? -4.824 29.930 21.147 1.00 93.88 92 LYS A N 1
ATOM 77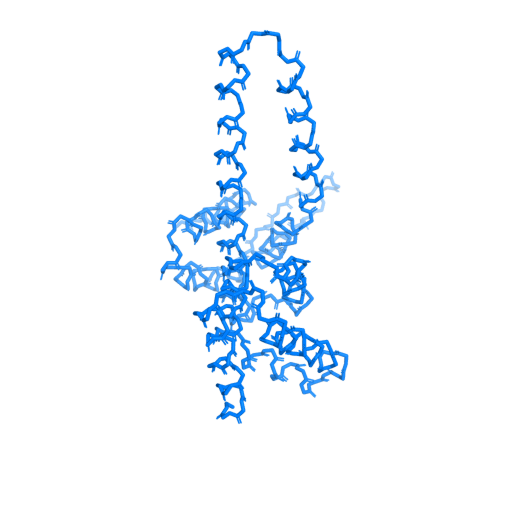1 C CA . LYS A 1 92 ? -5.444 29.954 19.818 1.00 93.88 92 LYS A CA 1
ATOM 772 C C . LYS A 1 92 ? -4.507 29.317 18.798 1.00 93.88 92 LYS A C 1
ATOM 774 O O . LYS A 1 92 ? -4.923 28.421 18.072 1.00 93.88 92 LYS A O 1
ATOM 779 N N . LYS A 1 93 ? -3.232 29.713 18.794 1.00 93.56 93 LYS A N 1
ATOM 780 C CA . LYS A 1 93 ? -2.222 29.113 17.906 1.00 93.56 93 LYS A CA 1
ATOM 781 C C . LYS A 1 93 ? -2.001 27.633 18.198 1.00 93.56 93 LYS A C 1
ATOM 783 O O . LYS A 1 93 ? -1.850 26.861 17.260 1.00 93.56 93 LYS A O 1
ATOM 788 N N . ARG A 1 94 ? -2.009 27.232 19.476 1.00 93.88 94 ARG A N 1
ATOM 789 C CA . ARG A 1 94 ? -1.903 25.821 19.873 1.00 93.88 94 ARG A CA 1
ATOM 790 C C . ARG A 1 94 ? -3.027 24.998 19.254 1.00 93.88 94 ARG A C 1
ATOM 792 O O . ARG A 1 94 ? -2.765 23.939 18.697 1.00 93.88 94 ARG A O 1
ATOM 799 N N . LYS A 1 95 ? -4.264 25.497 19.330 1.00 94.06 95 LYS A N 1
ATOM 800 C CA . LYS A 1 95 ? -5.425 24.825 18.743 1.00 94.06 95 LYS A CA 1
ATOM 801 C C . LYS A 1 95 ? -5.328 24.743 17.216 1.00 94.06 95 LYS A C 1
ATOM 803 O O . LYS A 1 95 ? -5.501 23.655 16.678 1.00 94.06 95 LYS A O 1
ATOM 808 N N . ASP A 1 96 ? -5.015 25.854 16.549 1.00 94.38 96 ASP A N 1
ATOM 809 C CA . ASP A 1 96 ? -4.930 25.912 15.083 1.00 94.38 96 ASP A CA 1
ATOM 810 C C . ASP A 1 96 ? -3.831 24.967 14.538 1.00 94.38 96 ASP A C 1
ATOM 812 O O . ASP A 1 96 ? -4.047 24.245 13.564 1.00 94.38 96 ASP A O 1
ATOM 816 N N . GLU A 1 97 ? -2.655 24.913 15.177 1.00 94.12 97 GLU A N 1
ATOM 817 C CA . GLU A 1 97 ? -1.576 24.000 14.766 1.00 94.12 97 GLU A CA 1
ATOM 818 C C . GLU A 1 97 ? -1.865 22.532 15.125 1.00 94.12 97 GLU A C 1
ATOM 820 O O . GLU A 1 97 ? -1.469 21.639 14.375 1.00 94.12 97 GLU A O 1
ATOM 825 N N . ALA A 1 98 ? -2.579 22.260 16.225 1.00 93.50 98 ALA A N 1
ATOM 826 C CA . ALA A 1 98 ? -3.014 20.904 16.568 1.00 93.50 98 ALA A CA 1
ATOM 827 C C . ALA A 1 98 ? -4.008 20.347 15.535 1.00 93.50 98 ALA A C 1
ATOM 829 O O . ALA A 1 98 ? -3.847 19.214 15.086 1.00 93.50 98 ALA A O 1
ATOM 830 N N . GLU A 1 99 ? -4.983 21.155 15.106 1.00 94.38 99 GLU A N 1
ATOM 831 C CA . GLU A 1 99 ? -5.945 20.781 14.059 1.00 94.38 99 GLU A CA 1
ATOM 832 C C . GLU A 1 99 ? -5.234 20.513 12.726 1.00 94.38 99 GLU A C 1
ATOM 834 O O . GLU A 1 99 ? -5.452 19.487 12.082 1.00 94.38 99 GLU A O 1
ATOM 839 N N . LYS A 1 100 ? -4.288 21.378 12.347 1.00 94.19 100 LYS A N 1
ATOM 840 C CA . LYS A 1 100 ? -3.466 21.184 11.146 1.00 94.19 100 LYS A CA 1
ATOM 841 C C . LYS A 1 100 ? -2.600 19.923 11.218 1.00 94.19 100 LYS A C 1
ATOM 843 O O . LYS A 1 100 ? -2.433 19.239 10.209 1.00 94.19 100 LYS A O 1
ATOM 848 N N . LEU A 1 101 ? -2.039 19.612 12.386 1.00 93.44 101 LEU A N 1
ATOM 849 C CA . LEU A 1 101 ? -1.249 18.399 12.594 1.00 93.44 101 LEU A CA 1
ATOM 850 C C . LEU A 1 101 ? -2.110 17.136 12.439 1.00 93.44 101 LEU A C 1
ATOM 852 O O . LEU A 1 101 ? -1.675 16.176 11.801 1.00 93.44 101 LEU A O 1
ATOM 856 N N . GLU A 1 102 ? -3.334 17.150 12.967 1.00 92.06 102 GLU A N 1
ATOM 857 C CA . GLU A 1 102 ? -4.295 16.056 12.810 1.00 92.06 102 GLU A CA 1
ATOM 858 C C . GLU A 1 102 ? -4.734 15.893 11.345 1.00 92.06 102 GLU A C 1
ATOM 860 O O . GLU A 1 102 ? -4.720 14.781 10.810 1.00 92.06 102 GLU A O 1
ATOM 865 N N . GLU A 1 103 ? -5.024 16.992 10.640 1.00 93.31 103 GLU A N 1
ATOM 866 C CA . GLU A 1 103 ? -5.318 16.952 9.205 1.00 93.31 103 GLU A CA 1
ATOM 867 C C . GLU A 1 103 ? -4.166 16.363 8.379 1.00 93.31 103 GLU A C 1
ATOM 869 O O . GLU A 1 103 ? -4.396 15.566 7.461 1.00 93.31 103 GLU A O 1
ATOM 874 N N . ASP A 1 104 ? -2.930 16.776 8.666 1.00 91.69 104 ASP A N 1
ATOM 875 C CA . ASP A 1 104 ? -1.733 16.281 7.988 1.00 91.69 104 ASP A CA 1
ATOM 876 C C . ASP A 1 104 ? -1.565 14.771 8.216 1.00 91.69 104 ASP A C 1
ATOM 878 O O . ASP A 1 104 ? -1.261 14.040 7.267 1.00 91.69 104 ASP A O 1
ATOM 882 N N . LEU A 1 105 ? -1.834 14.289 9.436 1.00 90.56 105 LEU A N 1
ATOM 883 C CA . LEU A 1 105 ? -1.793 12.867 9.780 1.00 90.56 105 LEU A CA 1
ATOM 884 C C . LEU A 1 105 ? -2.834 12.063 8.989 1.00 90.56 105 LEU A C 1
ATOM 886 O O . LEU A 1 105 ? -2.496 11.046 8.377 1.00 90.56 105 LEU A O 1
ATOM 890 N N . VAL A 1 106 ? -4.083 12.535 8.931 1.00 90.62 106 VAL A N 1
ATOM 891 C CA . VAL A 1 106 ? -5.156 11.878 8.161 1.00 90.62 106 VAL A CA 1
ATOM 892 C C . VAL A 1 106 ? -4.814 11.843 6.667 1.00 90.62 106 VAL A C 1
ATOM 894 O O . VAL A 1 106 ? -4.960 10.806 6.010 1.00 90.62 106 VAL A O 1
ATOM 897 N N . LYS A 1 107 ? -4.301 12.950 6.111 1.00 90.06 107 LYS A N 1
ATOM 898 C CA . LYS A 1 107 ? -3.863 13.028 4.705 1.00 90.06 107 LYS A CA 1
ATOM 899 C C . LYS A 1 107 ? -2.706 12.067 4.422 1.00 90.06 107 LYS A C 1
ATOM 901 O O . LYS A 1 107 ? -2.718 11.395 3.385 1.00 90.06 107 LYS A O 1
ATOM 906 N N . ALA A 1 108 ? -1.729 11.979 5.324 1.00 89.25 108 ALA A N 1
ATOM 907 C CA . ALA A 1 108 ? -0.600 11.060 5.208 1.00 89.25 108 ALA A CA 1
ATOM 908 C C . ALA A 1 108 ? -1.063 9.597 5.240 1.00 89.25 108 ALA A C 1
ATOM 910 O O . ALA A 1 108 ? -0.710 8.829 4.342 1.00 89.25 108 ALA A O 1
ATOM 911 N N . LYS A 1 109 ? -1.936 9.236 6.190 1.00 89.38 109 LYS A N 1
ATOM 912 C CA . LYS A 1 109 ? -2.504 7.886 6.301 1.00 89.38 109 LYS A CA 1
ATOM 913 C C . LYS A 1 109 ? -3.293 7.498 5.052 1.00 89.38 109 LYS A C 1
ATOM 915 O O . LYS A 1 109 ? -3.039 6.449 4.462 1.00 89.38 109 LYS A O 1
ATOM 920 N N . ARG A 1 110 ? -4.182 8.374 4.567 1.00 89.75 110 ARG A N 1
ATOM 921 C CA . ARG A 1 110 ? -4.934 8.145 3.320 1.00 89.75 110 ARG A CA 1
ATOM 922 C C . ARG A 1 110 ? -4.001 7.908 2.132 1.00 89.75 110 ARG A C 1
ATOM 924 O O . ARG A 1 110 ? -4.237 6.997 1.339 1.00 89.75 110 ARG A O 1
ATOM 931 N N . ARG A 1 111 ? -2.936 8.709 2.006 1.00 90.50 111 ARG A N 1
ATOM 932 C CA . ARG A 1 111 ? -1.931 8.540 0.947 1.00 90.50 111 ARG A CA 1
ATOM 933 C C . ARG A 1 111 ? -1.218 7.200 1.058 1.00 90.50 111 ARG A C 1
ATOM 935 O O . ARG A 1 111 ? -1.066 6.516 0.050 1.00 90.50 111 ARG A O 1
ATOM 942 N N . LYS A 1 112 ? -0.833 6.808 2.271 1.00 89.38 112 LYS A N 1
ATOM 943 C CA . LYS A 1 112 ? -0.172 5.532 2.532 1.00 89.38 112 LYS A CA 1
ATOM 944 C C . LYS A 1 112 ? -1.056 4.349 2.144 1.00 89.38 112 LYS A C 1
ATOM 946 O O . LYS A 1 112 ? -0.620 3.509 1.364 1.00 89.38 112 LYS A O 1
ATOM 951 N N . LEU A 1 113 ? -2.309 4.316 2.601 1.00 91.62 113 LEU A N 1
ATOM 952 C CA . LEU A 1 113 ? -3.254 3.251 2.249 1.00 91.62 113 LEU A CA 1
ATOM 953 C C . LEU A 1 113 ? -3.521 3.201 0.734 1.00 91.62 113 LEU A C 1
ATOM 955 O O . LEU A 1 113 ? -3.533 2.120 0.147 1.00 91.62 113 LEU A O 1
ATOM 959 N N . GLY A 1 114 ? -3.655 4.361 0.080 1.00 92.69 114 GLY A N 1
ATOM 960 C CA . GLY A 1 114 ? -3.785 4.447 -1.378 1.00 92.69 114 GLY A CA 1
ATOM 961 C C . GLY A 1 114 ? -2.562 3.897 -2.122 1.00 92.69 114 GLY A C 1
ATOM 962 O O . GLY A 1 114 ? -2.711 3.130 -3.073 1.00 92.69 114 GLY A O 1
ATOM 963 N N . ASN A 1 115 ? -1.353 4.217 -1.652 1.00 92.50 115 ASN A N 1
ATOM 964 C CA . ASN A 1 115 ? -0.108 3.677 -2.199 1.00 92.50 115 ASN A CA 1
ATOM 965 C C . ASN A 1 115 ? -0.036 2.155 -2.036 1.00 92.50 115 ASN A C 1
ATOM 967 O O . ASN A 1 115 ? 0.318 1.467 -2.990 1.00 92.50 115 ASN A O 1
ATOM 971 N N . ILE A 1 116 ? -0.412 1.621 -0.870 1.00 93.00 116 ILE A N 1
ATOM 972 C CA . ILE A 1 116 ? -0.443 0.173 -0.619 1.00 93.00 116 ILE A CA 1
ATOM 973 C C . ILE A 1 116 ? -1.395 -0.523 -1.597 1.00 93.00 116 ILE A C 1
ATOM 975 O O . ILE A 1 116 ? -1.024 -1.508 -2.239 1.00 93.00 116 ILE A O 1
ATOM 979 N N . PHE A 1 117 ? -2.601 0.019 -1.775 1.00 92.00 117 PHE A N 1
ATOM 980 C CA . PHE A 1 117 ? -3.566 -0.536 -2.719 1.00 92.00 117 PHE A CA 1
ATOM 981 C C . PHE A 1 117 ? -3.042 -0.499 -4.164 1.00 92.00 117 PHE A C 1
ATOM 983 O O . PHE A 1 117 ? -3.129 -1.491 -4.891 1.00 92.00 117 PHE A O 1
ATOM 990 N N . PHE A 1 118 ? -2.413 0.608 -4.572 1.00 94.44 118 PHE A N 1
ATOM 991 C CA . PHE A 1 118 ? -1.808 0.732 -5.898 1.00 94.44 118 PHE A CA 1
ATOM 992 C C . PHE A 1 118 ? -0.648 -0.251 -6.124 1.00 94.44 118 PHE A C 1
ATOM 994 O O . PHE A 1 118 ? -0.530 -0.851 -7.195 1.00 94.44 118 PHE A O 1
ATOM 1001 N N . ILE A 1 119 ? 0.183 -0.467 -5.106 1.00 94.12 119 ILE A N 1
ATOM 1002 C CA . ILE A 1 119 ? 1.246 -1.478 -5.106 1.00 94.12 119 ILE A CA 1
ATOM 1003 C C . ILE A 1 119 ? 0.650 -2.884 -5.282 1.00 94.12 119 ILE A C 1
ATOM 1005 O O . ILE A 1 119 ? 1.190 -3.679 -6.054 1.00 94.12 119 ILE A O 1
ATOM 1009 N N . GLY A 1 120 ? -0.509 -3.164 -4.679 1.00 94.38 120 GLY A N 1
ATOM 1010 C CA . GLY A 1 120 ? -1.310 -4.365 -4.942 1.00 94.38 120 GLY A CA 1
ATOM 1011 C C . GLY A 1 120 ? -1.642 -4.567 -6.422 1.00 94.38 120 GLY A C 1
ATOM 1012 O O . GLY A 1 120 ? -1.363 -5.624 -6.993 1.00 94.38 120 GLY A O 1
ATOM 1013 N N . GLU A 1 121 ? -2.167 -3.534 -7.079 1.00 95.25 121 GLU A N 1
ATOM 1014 C CA . GLU A 1 121 ? -2.492 -3.573 -8.513 1.00 95.25 121 GLU A CA 1
ATOM 1015 C C . GLU A 1 121 ? -1.246 -3.802 -9.393 1.00 95.25 121 GLU A C 1
ATOM 1017 O O . GLU A 1 121 ? -1.283 -4.554 -10.371 1.00 95.25 121 GLU A O 1
ATOM 1022 N N . LEU A 1 122 ? -0.101 -3.212 -9.033 1.00 95.00 122 LEU A N 1
ATOM 1023 C CA . LEU A 1 122 ? 1.175 -3.444 -9.723 1.00 95.00 122 LEU A CA 1
ATOM 1024 C C . LEU A 1 122 ? 1.689 -4.879 -9.530 1.00 95.00 122 LEU A C 1
ATOM 1026 O O . LEU A 1 122 ? 2.202 -5.496 -10.473 1.00 95.00 122 LEU A O 1
ATOM 1030 N N . PHE A 1 123 ? 1.555 -5.426 -8.321 1.00 93.81 123 PHE A N 1
ATOM 1031 C CA . PHE A 1 123 ? 1.939 -6.801 -8.008 1.00 93.81 123 PHE A CA 1
ATOM 1032 C C . PHE A 1 123 ? 1.126 -7.811 -8.816 1.00 93.81 123 PHE A C 1
ATOM 1034 O O . PHE A 1 123 ? 1.708 -8.718 -9.415 1.00 93.81 123 PHE A O 1
ATOM 1041 N N . LYS A 1 124 ? -0.189 -7.595 -8.927 1.00 93.25 124 LYS A N 1
ATOM 1042 C CA . LYS A 1 124 ? -1.088 -8.407 -9.755 1.00 93.25 124 LYS A CA 1
ATOM 1043 C C . LYS A 1 124 ? -0.638 -8.490 -11.216 1.00 93.25 124 LYS A C 1
ATOM 1045 O O . LYS A 1 124 ? -0.745 -9.531 -11.857 1.00 93.25 124 LYS A O 1
ATOM 1050 N N . LEU A 1 125 ? -0.054 -7.414 -11.746 1.00 93.38 125 LEU A N 1
ATOM 1051 C CA . LEU A 1 125 ? 0.508 -7.368 -13.101 1.00 93.38 125 LEU A CA 1
ATOM 1052 C C . LEU A 1 125 ? 1.954 -7.893 -13.192 1.00 93.38 125 LEU A C 1
ATOM 1054 O O . LEU A 1 125 ? 2.650 -7.635 -14.185 1.00 93.38 125 LEU A O 1
ATOM 1058 N N . GLN A 1 126 ? 2.426 -8.619 -12.173 1.00 90.75 126 GLN A N 1
ATOM 1059 C CA . GLN A 1 126 ? 3.776 -9.183 -12.067 1.00 90.75 126 GLN A CA 1
ATOM 1060 C C . GLN A 1 126 ? 4.886 -8.129 -12.229 1.00 90.75 126 GLN A C 1
ATOM 1062 O O . GLN A 1 126 ? 5.963 -8.404 -12.768 1.00 90.75 126 GLN A O 1
ATOM 1067 N N . MET A 1 127 ? 4.622 -6.887 -11.812 1.00 91.06 127 MET A N 1
ATOM 1068 C CA . MET A 1 127 ? 5.615 -5.813 -11.889 1.00 91.06 127 MET A CA 1
ATOM 1069 C C . MET A 1 127 ? 6.535 -5.782 -10.670 1.00 91.06 127 MET A C 1
ATOM 1071 O O . MET A 1 127 ? 7.688 -5.360 -10.797 1.00 91.06 127 MET A O 1
ATOM 1075 N N . LEU A 1 128 ? 6.050 -6.286 -9.533 1.00 90.44 128 LEU A N 1
ATOM 1076 C CA . LEU A 1 128 ? 6.714 -6.239 -8.233 1.00 90.44 128 LEU A CA 1
ATOM 1077 C C . LEU A 1 128 ? 7.131 -7.628 -7.732 1.00 90.44 128 LEU A C 1
ATOM 1079 O O . LEU A 1 128 ? 6.724 -8.655 -8.280 1.00 90.44 128 LEU A O 1
ATOM 1083 N N . THR A 1 129 ? 7.982 -7.638 -6.708 1.00 86.75 129 THR A N 1
ATOM 1084 C CA . THR A 1 129 ? 8.403 -8.842 -5.979 1.00 86.75 129 THR A CA 1
ATOM 1085 C C . THR A 1 129 ? 7.464 -9.125 -4.807 1.00 86.75 129 THR A C 1
ATOM 1087 O O . THR A 1 129 ? 6.616 -8.307 -4.465 1.00 86.75 129 THR A O 1
ATOM 1090 N N . ASP A 1 130 ? 7.605 -10.294 -4.190 1.00 87.38 130 ASP A N 1
ATOM 1091 C CA . ASP A 1 130 ? 6.744 -10.713 -3.074 1.00 87.38 130 ASP A CA 1
ATOM 1092 C C . ASP A 1 130 ? 7.125 -9.997 -1.784 1.00 87.38 130 ASP A C 1
ATOM 1094 O O . ASP A 1 130 ? 6.260 -9.712 -0.969 1.00 87.38 130 ASP A O 1
ATOM 1098 N N . THR A 1 131 ? 8.415 -9.681 -1.626 1.00 87.62 131 THR A N 1
ATOM 1099 C CA . THR A 1 131 ? 8.982 -9.035 -0.437 1.00 87.62 131 THR A CA 1
ATOM 1100 C C . THR A 1 131 ? 8.201 -7.786 -0.062 1.00 87.62 131 THR A C 1
ATOM 1102 O O . THR A 1 131 ? 7.623 -7.737 1.014 1.00 87.62 131 THR A O 1
ATOM 1105 N N . ILE A 1 132 ? 8.060 -6.851 -1.006 1.00 88.50 132 ILE A N 1
ATOM 1106 C CA . ILE A 1 132 ? 7.333 -5.607 -0.754 1.00 88.50 132 ILE A CA 1
ATOM 1107 C C . ILE A 1 132 ? 5.863 -5.846 -0.412 1.00 88.50 132 ILE A C 1
ATOM 1109 O O . ILE A 1 132 ? 5.260 -5.051 0.295 1.00 88.50 132 ILE A O 1
ATOM 1113 N N . MET A 1 133 ? 5.271 -6.936 -0.903 1.00 91.00 133 MET A N 1
ATOM 1114 C CA . MET A 1 133 ? 3.880 -7.246 -0.614 1.00 91.00 133 MET A CA 1
ATOM 1115 C C . MET A 1 133 ? 3.690 -7.787 0.802 1.00 91.00 133 MET A C 1
ATOM 1117 O O . MET A 1 133 ? 2.723 -7.425 1.467 1.00 91.00 133 MET A O 1
ATOM 1121 N N . TYR A 1 134 ? 4.619 -8.612 1.283 1.00 90.44 134 TYR A N 1
ATOM 1122 C CA . TYR A 1 134 ? 4.627 -9.006 2.689 1.00 90.44 134 TYR A CA 1
ATOM 1123 C C . TYR A 1 134 ? 4.861 -7.792 3.594 1.00 90.44 134 TYR A C 1
ATOM 1125 O O . TYR A 1 134 ? 4.133 -7.650 4.570 1.00 90.44 134 TYR A O 1
ATOM 1133 N N . ASP A 1 135 ? 5.737 -6.858 3.206 1.00 89.69 135 ASP A N 1
ATOM 1134 C CA . ASP A 1 135 ? 5.921 -5.595 3.936 1.00 89.69 135 ASP A CA 1
ATOM 1135 C C . ASP A 1 135 ? 4.612 -4.772 3.989 1.00 89.69 135 ASP A C 1
ATOM 1137 O O . ASP A 1 135 ? 4.262 -4.220 5.034 1.00 89.69 135 ASP A O 1
ATOM 1141 N N . CYS A 1 136 ? 3.830 -4.739 2.895 1.00 91.69 136 CYS A N 1
ATOM 1142 C CA . CYS A 1 136 ? 2.492 -4.123 2.878 1.00 91.69 136 CYS A CA 1
ATOM 1143 C C . CYS A 1 136 ? 1.557 -4.766 3.910 1.00 91.69 136 CYS A C 1
ATOM 1145 O O . CYS A 1 136 ? 0.852 -4.067 4.636 1.00 91.69 136 CYS A O 1
ATOM 1147 N N . ILE A 1 137 ? 1.508 -6.100 3.929 1.00 93.19 137 ILE A N 1
ATOM 1148 C CA . ILE A 1 137 ? 0.604 -6.865 4.792 1.00 93.19 137 ILE A CA 1
ATOM 1149 C C . ILE A 1 137 ? 1.000 -6.691 6.261 1.00 93.19 137 ILE A C 1
ATOM 1151 O O . ILE A 1 137 ? 0.134 -6.448 7.098 1.00 93.19 137 ILE A O 1
ATOM 1155 N N . GLU A 1 138 ? 2.296 -6.758 6.568 1.00 91.69 138 GLU A N 1
ATOM 1156 C CA . GLU A 1 138 ? 2.818 -6.538 7.918 1.00 91.69 138 GLU A CA 1
ATOM 1157 C C . GLU A 1 138 ? 2.533 -5.121 8.417 1.00 91.69 138 GLU A C 1
ATOM 1159 O O . GLU A 1 138 ? 2.093 -4.959 9.556 1.00 91.69 138 GLU A O 1
ATOM 1164 N N . TYR A 1 139 ? 2.693 -4.107 7.561 1.00 90.94 139 TYR A N 1
ATOM 1165 C CA . TYR A 1 139 ? 2.328 -2.732 7.898 1.00 90.94 139 TYR A CA 1
ATOM 1166 C C . TYR A 1 139 ? 0.847 -2.616 8.290 1.00 90.94 139 TYR A C 1
ATOM 1168 O O . TYR A 1 139 ? 0.526 -2.050 9.334 1.00 90.94 139 TYR A O 1
ATOM 1176 N N . LEU A 1 140 ? -0.056 -3.193 7.490 1.00 93.06 140 LEU A N 1
ATOM 1177 C CA . LEU A 1 140 ? -1.502 -3.123 7.735 1.00 93.06 140 LEU A CA 1
ATOM 1178 C C . LEU A 1 140 ? -1.953 -3.932 8.963 1.00 93.06 140 LEU A C 1
ATOM 1180 O O . LEU A 1 140 ? -2.996 -3.629 9.537 1.00 93.06 140 LEU A O 1
ATOM 1184 N N . LEU A 1 141 ? -1.187 -4.948 9.371 1.00 93.38 141 LEU A N 1
ATOM 1185 C CA . LEU A 1 141 ? -1.458 -5.770 10.558 1.00 93.38 141 LEU A CA 1
ATOM 1186 C C . LEU A 1 141 ? -0.793 -5.246 11.839 1.00 93.38 141 LEU A C 1
ATOM 1188 O O . LEU A 1 141 ? -1.026 -5.813 12.911 1.00 93.38 141 LEU A O 1
ATOM 1192 N N . ARG A 1 142 ? 0.020 -4.183 11.749 1.00 91.25 142 ARG A N 1
ATOM 1193 C CA . ARG A 1 142 ? 0.757 -3.613 12.888 1.00 91.25 142 ARG A CA 1
ATOM 1194 C C . ARG A 1 142 ? -0.176 -3.139 14.000 1.00 91.25 142 ARG A C 1
ATOM 1196 O O . ARG A 1 142 ? 0.071 -3.439 15.166 1.00 91.25 142 ARG A O 1
ATOM 1203 N N . ASP A 1 143 ? -1.245 -2.433 13.634 1.00 91.50 143 ASP A N 1
ATOM 1204 C CA . ASP A 1 143 ? -2.311 -2.021 14.546 1.00 91.50 143 ASP A CA 1
ATOM 1205 C C . ASP A 1 143 ? -3.622 -2.728 14.185 1.00 91.50 143 ASP A C 1
ATOM 1207 O O . ASP A 1 143 ? -4.357 -2.334 13.284 1.00 91.50 143 ASP A O 1
ATOM 1211 N N . LYS A 1 144 ? -3.927 -3.788 14.933 1.00 92.00 144 LYS A N 1
ATOM 1212 C CA . LYS A 1 144 ? -5.127 -4.614 14.734 1.00 92.00 144 LYS A CA 1
ATOM 1213 C C . LYS A 1 144 ? -6.428 -3.919 15.140 1.00 92.00 144 LYS A C 1
ATOM 1215 O O . LYS A 1 144 ? -7.501 -4.450 14.860 1.00 92.00 144 LYS A O 1
ATOM 1220 N N . SER A 1 145 ? -6.341 -2.783 15.833 1.00 90.81 145 SER A N 1
ATOM 1221 C CA . SER A 1 145 ? -7.501 -1.966 16.190 1.00 90.81 145 SER A CA 1
ATOM 1222 C C . SER A 1 145 ? -7.844 -0.929 15.118 1.00 90.81 145 SER A C 1
ATOM 1224 O O . SER A 1 145 ? -8.967 -0.426 15.104 1.00 90.81 145 SER A O 1
ATOM 1226 N N . ASP A 1 146 ? -6.927 -0.663 14.182 1.00 93.62 146 ASP A N 1
ATOM 1227 C CA . ASP A 1 146 ? -7.147 0.271 13.083 1.00 93.62 146 ASP A CA 1
ATOM 1228 C C . ASP A 1 146 ? -7.999 -0.354 11.969 1.00 93.62 146 ASP A C 1
ATOM 1230 O O . ASP A 1 146 ? -7.505 -0.981 11.026 1.00 93.62 146 ASP A O 1
ATOM 1234 N N . GLU A 1 147 ? -9.312 -0.155 12.062 1.00 94.69 147 GLU A N 1
ATOM 1235 C CA . GLU A 1 147 ? -10.278 -0.697 11.106 1.00 94.69 147 GLU A CA 1
ATOM 1236 C C . GLU A 1 147 ? -10.020 -0.276 9.653 1.00 94.69 147 GLU A C 1
ATOM 1238 O O . GLU A 1 147 ? -10.300 -1.057 8.743 1.00 94.69 147 GLU A O 1
ATOM 1243 N N . GLU A 1 148 ? -9.463 0.915 9.408 1.00 93.56 148 GLU A N 1
ATOM 1244 C CA . GLU A 1 148 ? -9.147 1.371 8.048 1.00 93.56 148 GLU A CA 1
ATOM 1245 C C . GLU A 1 148 ? -8.000 0.566 7.432 1.00 93.56 148 GLU A C 1
ATOM 1247 O O . GLU A 1 148 ? -8.060 0.197 6.254 1.00 93.56 148 GLU A O 1
ATOM 1252 N N . SER A 1 149 ? -6.969 0.258 8.224 1.00 94.38 149 SER A N 1
ATOM 1253 C CA . SER A 1 149 ? -5.854 -0.584 7.785 1.00 94.38 149 SER A CA 1
ATOM 1254 C C . SER A 1 149 ? -6.312 -2.017 7.534 1.00 94.38 149 SER A C 1
ATOM 1256 O O . SER A 1 149 ? -5.984 -2.595 6.495 1.00 94.38 149 SER A O 1
ATOM 1258 N N . ILE A 1 150 ? -7.153 -2.571 8.411 1.00 95.88 150 ILE A N 1
ATOM 1259 C CA . ILE A 1 150 ? -7.722 -3.911 8.215 1.00 95.88 150 ILE A CA 1
ATOM 1260 C C . ILE A 1 150 ? -8.650 -3.957 6.993 1.00 95.88 150 ILE A C 1
ATOM 1262 O O . ILE A 1 150 ? -8.633 -4.928 6.233 1.00 95.88 150 ILE A O 1
ATOM 1266 N N . GLU A 1 151 ? -9.420 -2.901 6.737 1.00 95.25 151 GLU A N 1
ATOM 1267 C CA . GLU A 1 151 ? -10.213 -2.784 5.514 1.00 95.25 151 GLU A CA 1
ATOM 1268 C C . GLU A 1 151 ? -9.351 -2.726 4.258 1.00 95.25 151 GLU A C 1
ATOM 1270 O O . GLU A 1 151 ? -9.625 -3.437 3.283 1.00 95.25 151 GLU A O 1
ATOM 1275 N N . CYS A 1 152 ? -8.291 -1.918 4.285 1.00 94.44 152 CYS A N 1
ATOM 1276 C CA . CYS A 1 152 ? -7.321 -1.856 3.202 1.00 94.44 152 CYS A CA 1
ATOM 1277 C C . CYS A 1 152 ? -6.704 -3.238 2.944 1.00 94.44 152 CYS A C 1
ATOM 1279 O O . CYS A 1 152 ? -6.644 -3.672 1.794 1.00 94.44 152 CYS A O 1
ATOM 1281 N N . LEU A 1 153 ? -6.349 -3.975 4.002 1.00 95.75 153 LEU A N 1
ATOM 1282 C CA . LEU A 1 153 ? -5.800 -5.327 3.906 1.00 95.75 153 LEU A CA 1
ATOM 1283 C C . LEU A 1 153 ? -6.780 -6.307 3.269 1.00 95.75 153 LEU A C 1
ATOM 1285 O O . LEU A 1 153 ? -6.398 -7.058 2.373 1.00 95.75 153 LEU A O 1
ATOM 1289 N N . CYS A 1 154 ? -8.047 -6.288 3.685 1.00 95.44 154 CYS A N 1
ATOM 1290 C CA . CYS A 1 154 ? -9.056 -7.177 3.115 1.00 95.44 154 CYS A CA 1
ATOM 1291 C C . CYS A 1 154 ? -9.265 -6.902 1.621 1.00 95.44 154 CYS A C 1
ATOM 1293 O O . CYS A 1 154 ? -9.339 -7.831 0.814 1.00 95.44 154 CYS A O 1
ATOM 1295 N N . ARG A 1 155 ? -9.305 -5.623 1.228 1.00 93.62 155 ARG A N 1
ATOM 1296 C CA . ARG A 1 155 ? -9.388 -5.221 -0.185 1.00 93.62 155 ARG A CA 1
ATOM 1297 C C . ARG A 1 155 ? -8.150 -5.636 -0.970 1.00 93.62 155 ARG A C 1
ATOM 1299 O O . ARG A 1 155 ? -8.285 -6.158 -2.073 1.00 93.62 155 ARG A O 1
ATOM 1306 N N . LEU A 1 156 ? -6.966 -5.436 -0.395 1.00 94.25 156 LEU A N 1
ATOM 1307 C CA . LEU A 1 156 ? -5.694 -5.826 -0.988 1.00 94.25 156 LEU A CA 1
ATOM 1308 C C . LEU A 1 156 ? -5.669 -7.336 -1.250 1.00 94.25 156 LEU A C 1
ATOM 1310 O O . LEU A 1 156 ? -5.519 -7.746 -2.399 1.00 94.25 156 LEU A O 1
ATOM 1314 N N . LEU A 1 157 ? -5.900 -8.157 -0.220 1.00 94.31 157 LEU A N 1
ATOM 1315 C CA . LEU A 1 157 ? -5.900 -9.621 -0.315 1.00 94.31 157 LEU A CA 1
ATOM 1316 C C . LEU A 1 157 ? -6.985 -10.149 -1.258 1.00 94.31 157 LEU A C 1
ATOM 1318 O O . LEU A 1 157 ? -6.756 -11.129 -1.958 1.00 94.31 157 LEU A O 1
ATOM 1322 N N . ARG A 1 158 ? -8.131 -9.475 -1.377 1.00 93.12 158 ARG A N 1
ATOM 1323 C CA . ARG A 1 158 ? -9.130 -9.814 -2.400 1.00 93.12 158 ARG A CA 1
ATOM 1324 C C . ARG A 1 158 ? -8.615 -9.589 -3.828 1.00 93.12 158 ARG A C 1
ATOM 1326 O O . ARG A 1 158 ? -9.005 -10.321 -4.737 1.00 93.12 158 ARG A O 1
ATOM 1333 N N . THR A 1 159 ? -7.752 -8.597 -4.040 1.00 91.31 159 THR A N 1
ATOM 1334 C CA . THR A 1 159 ? -7.168 -8.292 -5.355 1.00 91.31 159 THR A CA 1
ATOM 1335 C C . THR A 1 159 ? -6.011 -9.217 -5.723 1.00 91.31 159 THR A C 1
ATOM 1337 O O . THR A 1 159 ? -5.927 -9.590 -6.896 1.00 91.31 159 THR A O 1
ATOM 1340 N N . ILE A 1 160 ? -5.139 -9.548 -4.760 1.00 93.00 160 ILE A N 1
ATOM 1341 C CA . ILE A 1 160 ? -3.850 -10.233 -4.996 1.00 93.00 160 ILE A CA 1
ATOM 1342 C C . ILE A 1 160 ? -3.726 -11.621 -4.351 1.00 93.00 160 ILE A C 1
ATOM 1344 O O . ILE A 1 160 ? -2.676 -12.255 -4.457 1.00 93.00 160 ILE A O 1
ATOM 1348 N N . GLY A 1 161 ? -4.735 -12.065 -3.599 1.00 90.25 161 GLY A N 1
ATOM 1349 C CA . GLY A 1 161 ? -4.653 -13.265 -2.763 1.00 90.25 161 GLY A CA 1
ATOM 1350 C C . GLY A 1 161 ? -4.338 -14.516 -3.573 1.00 90.25 161 GLY A C 1
ATOM 1351 O O . GLY A 1 161 ? -3.470 -15.286 -3.181 1.00 90.25 161 GLY A O 1
ATOM 1352 N N . LYS A 1 162 ? -4.938 -14.651 -4.762 1.00 88.75 162 LYS A N 1
ATOM 1353 C CA . LYS A 1 162 ? -4.673 -15.767 -5.683 1.00 88.75 162 LYS A CA 1
ATOM 1354 C C . LYS A 1 162 ? -3.223 -15.782 -6.161 1.00 88.75 162 LYS A C 1
ATOM 1356 O O . LYS A 1 162 ? -2.585 -16.831 -6.195 1.00 88.75 162 LYS A O 1
ATOM 1361 N N . GLU A 1 163 ? -2.688 -14.619 -6.519 1.00 89.12 163 GLU A N 1
ATOM 1362 C CA . GLU A 1 163 ? -1.299 -14.467 -6.939 1.00 89.12 163 GLU A CA 1
ATOM 1363 C C . GLU A 1 163 ? -0.323 -14.754 -5.786 1.00 89.12 163 GLU A C 1
ATOM 1365 O O . GLU A 1 163 ? 0.722 -15.363 -6.014 1.00 89.12 163 GLU A O 1
ATOM 1370 N N . LEU A 1 164 ? -0.657 -14.356 -4.552 1.00 87.81 164 LEU A N 1
ATOM 1371 C CA . LEU A 1 164 ? 0.137 -14.674 -3.360 1.00 87.81 164 LEU A CA 1
ATOM 1372 C C . LEU A 1 164 ? 0.100 -16.165 -3.020 1.00 87.81 164 LEU A C 1
ATOM 1374 O O . LEU A 1 164 ? 1.156 -16.743 -2.765 1.00 87.81 164 LEU A O 1
ATOM 1378 N N . ASP A 1 165 ? -1.074 -16.793 -3.062 1.00 86.31 165 ASP A N 1
ATOM 1379 C CA . ASP A 1 165 ? -1.237 -18.228 -2.820 1.00 86.31 165 ASP A CA 1
ATOM 1380 C C . ASP A 1 165 ? -0.467 -19.054 -3.860 1.00 86.31 165 ASP A C 1
ATOM 1382 O O . ASP A 1 165 ? 0.267 -19.975 -3.500 1.00 86.31 165 ASP A O 1
ATOM 1386 N N . GLY A 1 166 ? -0.522 -18.670 -5.141 1.00 84.81 166 GLY A N 1
ATOM 1387 C CA . GLY A 1 166 ? 0.283 -19.300 -6.191 1.00 84.81 166 GLY A CA 1
ATOM 1388 C C . GLY A 1 166 ? 1.785 -19.258 -5.885 1.00 84.81 166 GLY A C 1
ATOM 1389 O O . GLY A 1 166 ? 2.465 -20.280 -5.942 1.00 84.81 166 GLY A O 1
ATOM 1390 N N . LYS A 1 167 ? 2.302 -18.100 -5.459 1.00 81.50 167 LYS A N 1
ATOM 1391 C CA . LYS A 1 167 ? 3.717 -17.950 -5.074 1.00 81.50 167 LYS A CA 1
ATOM 1392 C C . LYS A 1 167 ? 4.069 -18.601 -3.736 1.00 81.50 167 LYS A C 1
ATOM 1394 O O . LYS A 1 167 ? 5.237 -18.898 -3.477 1.00 81.50 167 LYS A O 1
ATOM 1399 N N . ALA A 1 168 ? 3.086 -18.828 -2.870 1.00 80.31 168 ALA A N 1
ATOM 1400 C CA . ALA A 1 168 ? 3.255 -19.595 -1.645 1.00 80.31 168 ALA A CA 1
ATOM 1401 C C . ALA A 1 168 ? 3.464 -21.092 -1.926 1.00 80.31 168 ALA A C 1
ATOM 1403 O O . ALA A 1 168 ? 4.185 -21.752 -1.178 1.00 80.31 168 ALA A O 1
ATOM 1404 N N . LEU A 1 169 ? 2.916 -21.623 -3.025 1.00 79.81 169 LEU A N 1
ATOM 1405 C CA . LEU A 1 169 ? 3.177 -23.002 -3.457 1.00 79.81 169 LEU A CA 1
ATOM 1406 C C . LEU A 1 169 ? 4.624 -23.204 -3.927 1.00 79.81 169 LEU A C 1
ATOM 1408 O O . LEU A 1 169 ? 5.175 -24.289 -3.764 1.00 79.81 169 LEU A O 1
ATOM 1412 N N . GLU A 1 170 ? 5.255 -22.159 -4.464 1.00 79.81 170 GLU A N 1
ATOM 1413 C CA . GLU A 1 170 ? 6.635 -22.216 -4.957 1.00 79.81 170 GLU A CA 1
ATOM 1414 C C . GLU A 1 170 ? 7.677 -22.216 -3.825 1.00 79.81 170 GLU A C 1
ATOM 1416 O O . GLU A 1 170 ? 8.777 -22.745 -3.994 1.00 79.81 170 GLU A O 1
ATOM 1421 N N . LYS A 1 171 ? 7.364 -21.607 -2.668 1.00 78.00 171 LYS A N 1
ATOM 1422 C CA . LYS A 1 171 ? 8.308 -21.425 -1.551 1.00 78.00 171 LYS A CA 1
ATOM 1423 C C . LYS A 1 171 ? 7.643 -21.643 -0.192 1.00 78.00 171 LYS A C 1
ATOM 1425 O O . LYS A 1 171 ? 6.780 -20.874 0.223 1.00 78.00 171 LYS A O 1
ATOM 1430 N N . THR A 1 172 ? 8.160 -22.594 0.586 1.00 78.25 172 THR A N 1
ATOM 1431 C CA . THR A 1 172 ? 7.653 -22.928 1.933 1.00 78.25 172 THR A CA 1
ATOM 1432 C C . THR A 1 172 ? 7.623 -21.734 2.898 1.00 78.25 172 THR A C 1
ATOM 1434 O O . THR A 1 172 ? 6.705 -21.621 3.712 1.00 78.25 172 THR A O 1
ATOM 1437 N N . VAL A 1 173 ? 8.593 -20.817 2.799 1.00 78.94 173 VAL A N 1
ATOM 1438 C CA . VAL A 1 173 ? 8.644 -19.597 3.631 1.00 78.94 173 VAL A CA 1
ATOM 1439 C C . VAL A 1 173 ? 7.453 -18.681 3.338 1.00 78.94 173 VAL A C 1
ATOM 1441 O O . VAL A 1 173 ? 6.774 -18.252 4.266 1.00 78.94 173 VAL A O 1
ATOM 1444 N N . ASN A 1 174 ? 7.134 -18.464 2.057 1.00 80.25 174 ASN A N 1
ATOM 1445 C CA . ASN A 1 174 ? 5.985 -17.663 1.630 1.00 80.25 174 ASN A CA 1
ATOM 1446 C C . ASN A 1 174 ? 4.671 -18.261 2.151 1.00 80.25 174 ASN A C 1
ATOM 1448 O O . ASN A 1 174 ? 3.848 -17.545 2.716 1.00 80.25 174 ASN A O 1
ATOM 1452 N N . LYS A 1 175 ? 4.508 -19.588 2.054 1.00 81.38 175 LYS A N 1
ATOM 1453 C CA . LYS A 1 175 ? 3.352 -20.289 2.633 1.00 81.38 175 LYS A CA 1
ATOM 1454 C C . LYS A 1 175 ? 3.228 -20.051 4.132 1.00 81.38 175 LYS A C 1
ATOM 1456 O O . LYS A 1 175 ? 2.151 -19.734 4.619 1.00 81.38 175 LYS A O 1
ATOM 1461 N N . THR A 1 176 ? 4.329 -20.173 4.863 1.00 84.56 176 THR A N 1
ATOM 1462 C CA . THR A 1 176 ? 4.320 -20.027 6.325 1.00 84.56 176 THR A CA 1
ATOM 1463 C C . THR A 1 176 ? 3.951 -18.603 6.745 1.00 84.56 176 THR A C 1
ATOM 1465 O O . THR A 1 176 ? 3.158 -18.427 7.672 1.00 84.56 176 THR A O 1
ATOM 1468 N N . ASN A 1 177 ? 4.472 -17.596 6.038 1.00 85.81 177 ASN A N 1
ATOM 1469 C CA . ASN A 1 177 ? 4.159 -16.188 6.279 1.00 85.81 177 ASN A CA 1
ATOM 1470 C C . ASN A 1 177 ? 2.695 -15.874 5.960 1.00 85.81 177 ASN A C 1
ATOM 1472 O O . ASN A 1 177 ? 1.999 -15.286 6.783 1.00 85.81 177 ASN A O 1
ATOM 1476 N N . LEU A 1 178 ? 2.190 -16.336 4.815 1.00 87.12 178 LEU A N 1
ATOM 1477 C CA . LEU A 1 178 ? 0.799 -16.111 4.436 1.00 87.12 178 LEU A CA 1
ATOM 1478 C C . LEU A 1 178 ? -0.173 -16.745 5.446 1.00 87.12 178 LEU A C 1
ATOM 1480 O O . LEU A 1 178 ? -1.087 -16.078 5.926 1.00 87.12 178 LEU A O 1
ATOM 1484 N N . GLU A 1 179 ? 0.080 -17.988 5.869 1.00 89.56 179 GLU A N 1
ATOM 1485 C CA . GLU A 1 179 ? -0.703 -18.651 6.924 1.00 89.56 179 GLU A CA 1
ATOM 1486 C C . GLU A 1 179 ? -0.600 -17.948 8.287 1.00 89.56 179 GLU A C 1
ATOM 1488 O O . GLU A 1 179 ? -1.535 -17.982 9.089 1.00 89.56 179 GLU A O 1
ATOM 1493 N N . LYS A 1 180 ? 0.532 -17.307 8.599 1.00 93.00 180 LYS A N 1
ATOM 1494 C CA . LYS A 1 180 ? 0.656 -16.466 9.798 1.00 93.00 180 LYS A CA 1
ATOM 1495 C C . LYS A 1 180 ? -0.299 -15.269 9.715 1.00 93.00 180 LYS A C 1
ATOM 1497 O O . LYS A 1 180 ? -1.053 -15.064 10.661 1.00 93.00 180 LYS A O 1
ATOM 1502 N N . HIS A 1 181 ? -0.329 -14.544 8.598 1.00 92.69 181 HIS A N 1
ATOM 1503 C CA . HIS A 1 181 ? -1.190 -13.365 8.442 1.00 92.69 181 HIS A CA 1
ATOM 1504 C C . HIS A 1 181 ? -2.685 -13.709 8.484 1.00 92.69 181 HIS A C 1
ATOM 1506 O O . HIS A 1 181 ? -3.459 -13.020 9.145 1.00 92.69 181 HIS A O 1
ATOM 1512 N N . TYR A 1 182 ? -3.104 -14.820 7.869 1.00 92.38 182 TYR A N 1
ATOM 1513 C CA . TYR A 1 182 ? -4.497 -15.274 7.980 1.00 92.38 182 TYR A CA 1
ATOM 1514 C C . TYR A 1 182 ? -4.875 -15.704 9.405 1.00 92.38 182 TYR A C 1
ATOM 1516 O O . TYR A 1 182 ? -6.001 -15.465 9.836 1.00 92.38 182 TYR A O 1
ATOM 1524 N N . ARG A 1 183 ? -3.941 -16.272 10.180 1.00 93.94 183 ARG A N 1
ATOM 1525 C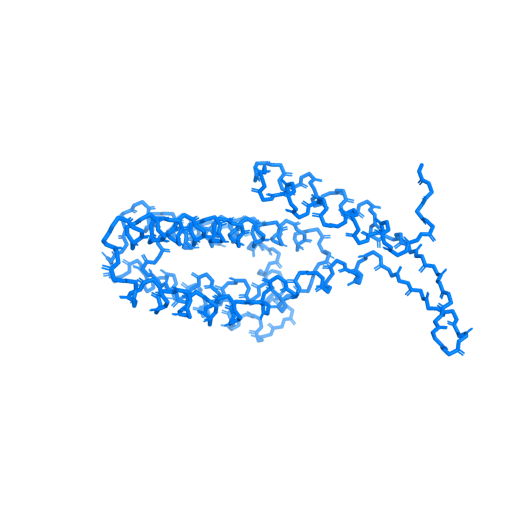 CA . ARG A 1 183 ? -4.168 -16.532 11.613 1.00 93.94 183 ARG A CA 1
ATOM 1526 C C . ARG A 1 183 ? -4.288 -15.247 12.429 1.00 93.94 183 ARG A C 1
ATOM 1528 O O . ARG A 1 183 ? -5.055 -15.211 13.386 1.00 93.94 183 ARG A O 1
ATOM 1535 N N . GLU A 1 184 ? -3.553 -14.198 12.071 1.00 94.44 184 GLU A N 1
ATOM 1536 C CA . GLU A 1 184 ? -3.693 -12.886 12.713 1.00 94.44 184 GLU A CA 1
ATOM 1537 C C . GLU A 1 184 ? -5.074 -12.279 12.438 1.00 94.44 184 GLU A C 1
ATOM 1539 O O . GLU A 1 184 ? -5.705 -11.789 13.373 1.00 94.44 184 GLU A O 1
ATOM 1544 N N . LEU A 1 185 ? -5.578 -12.395 11.205 1.00 93.88 185 LEU A N 1
ATOM 1545 C CA . LEU A 1 185 ? -6.940 -12.001 10.828 1.00 93.88 185 LEU A CA 1
ATOM 1546 C C . LEU A 1 185 ? -8.023 -12.780 11.599 1.00 93.88 185 LEU A C 1
ATOM 1548 O O . LEU A 1 185 ? -8.971 -12.183 12.109 1.00 93.88 185 LEU A O 1
ATOM 1552 N N . ASP A 1 186 ? -7.859 -14.095 11.754 1.00 93.69 186 ASP A N 1
ATOM 1553 C CA . ASP A 1 186 ? -8.744 -14.926 12.584 1.00 93.69 186 ASP A CA 1
ATOM 1554 C C . ASP A 1 186 ? -8.713 -14.501 14.066 1.00 93.69 186 ASP A C 1
ATOM 1556 O O . ASP A 1 186 ? -9.747 -14.438 14.737 1.00 93.69 186 ASP A O 1
ATOM 1560 N N . GLY A 1 187 ? -7.536 -14.113 14.568 1.00 94.06 187 GLY A N 1
ATOM 1561 C CA . GLY A 1 187 ? -7.381 -13.511 15.893 1.00 94.06 187 GLY A CA 1
ATOM 1562 C C . GLY A 1 187 ? -8.219 -12.241 16.071 1.00 94.06 187 GLY A C 1
ATOM 1563 O O . GLY A 1 187 ? -8.910 -12.107 17.080 1.00 94.06 187 GLY A O 1
ATOM 1564 N N . ILE A 1 188 ? -8.241 -11.351 15.071 1.00 93.56 188 ILE A N 1
ATOM 1565 C CA . ILE A 1 188 ? -9.038 -10.110 15.103 1.00 93.56 188 ILE A CA 1
ATOM 1566 C C . ILE A 1 188 ? -10.535 -10.414 15.241 1.00 93.56 188 ILE A C 1
ATOM 1568 O O . ILE A 1 188 ? -11.227 -9.764 16.028 1.00 93.56 188 ILE A O 1
ATOM 1572 N N . ILE A 1 189 ? -11.040 -11.423 14.522 1.00 93.69 189 ILE A N 1
ATOM 1573 C CA . ILE A 1 189 ? -12.443 -11.848 14.634 1.00 93.69 189 ILE A CA 1
ATOM 1574 C C . ILE A 1 189 ? -12.745 -12.313 16.064 1.00 93.69 189 ILE A C 1
ATOM 1576 O O . ILE A 1 189 ? -13.750 -11.900 16.648 1.00 93.69 189 ILE A O 1
ATOM 1580 N N . LYS A 1 190 ? -11.871 -13.148 16.635 1.00 93.00 190 LYS A N 1
ATOM 1581 C CA . LYS A 1 190 ? -12.047 -13.746 17.968 1.00 93.00 190 LYS A CA 1
ATOM 1582 C C . LYS A 1 190 ? -11.973 -12.727 19.100 1.00 93.00 190 LYS A C 1
ATOM 1584 O O . LYS A 1 190 ? -12.727 -12.844 20.062 1.00 93.00 190 LYS A O 1
ATOM 1589 N N . GLU A 1 191 ? -11.096 -11.733 18.985 1.00 92.88 191 GLU A N 1
ATOM 1590 C CA . GLU A 1 191 ? -10.947 -10.673 19.986 1.00 92.88 191 GLU A CA 1
ATOM 1591 C C . GLU A 1 191 ? -12.166 -9.743 20.062 1.00 92.88 191 GLU A C 1
ATOM 1593 O O . GLU A 1 191 ? -12.372 -9.099 21.087 1.00 92.88 191 GLU A O 1
ATOM 1598 N N . GLN A 1 192 ? -12.972 -9.663 18.996 1.00 88.81 192 GLN A N 1
ATOM 1599 C CA . GLN A 1 192 ? -14.194 -8.850 18.919 1.00 88.81 192 GLN A CA 1
ATOM 1600 C C . GLN A 1 192 ? -14.021 -7.356 19.258 1.00 88.81 192 GLN A C 1
ATOM 1602 O O . GLN A 1 192 ? -14.998 -6.675 19.573 1.00 88.81 192 GLN A O 1
ATOM 1607 N N . LYS A 1 193 ? -12.799 -6.825 19.139 1.00 89.88 193 LYS A N 1
ATOM 1608 C CA . LYS A 1 193 ? -12.486 -5.403 19.371 1.00 89.88 193 LYS A CA 1
ATOM 1609 C C . LYS A 1 193 ? -12.865 -4.494 18.201 1.00 89.88 193 LYS A C 1
ATOM 1611 O O . LYS A 1 193 ? -13.140 -3.322 18.419 1.00 89.88 193 LYS A O 1
ATOM 1616 N N . THR A 1 194 ? -12.876 -5.027 16.981 1.00 93.25 194 THR A N 1
ATOM 1617 C CA . THR A 1 194 ? -13.274 -4.314 15.757 1.00 93.25 194 THR A CA 1
ATOM 1618 C C . THR A 1 194 ? -14.773 -4.431 15.509 1.00 93.25 194 THR A C 1
ATOM 1620 O O . THR A 1 194 ? -15.434 -5.322 16.041 1.00 93.25 194 THR A O 1
ATOM 1623 N N . SER A 1 195 ? -15.334 -3.563 14.677 1.00 95.62 195 SER A N 1
ATOM 1624 C CA . SER A 1 195 ? -16.747 -3.558 14.318 1.00 95.62 195 SER A CA 1
ATOM 1625 C C . SER A 1 195 ? -17.183 -4.858 13.637 1.00 95.62 195 SER A C 1
ATOM 1627 O O . SER A 1 195 ? -16.410 -5.550 12.968 1.00 95.62 195 SER A O 1
ATOM 1629 N N . ALA A 1 196 ? -18.472 -5.189 13.761 1.00 95.38 196 ALA A N 1
ATOM 1630 C CA . ALA A 1 196 ? -19.041 -6.364 13.101 1.00 95.38 196 ALA A CA 1
ATOM 1631 C C . ALA A 1 196 ? -18.806 -6.339 11.581 1.00 95.38 196 ALA A C 1
ATOM 1633 O O . ALA A 1 196 ? -18.500 -7.373 11.000 1.00 95.38 196 ALA A O 1
ATOM 1634 N N . ARG A 1 197 ? -18.865 -5.154 10.955 1.00 96.62 197 ARG A N 1
ATOM 1635 C CA . ARG A 1 197 ? -18.587 -4.960 9.526 1.00 96.62 197 ARG A CA 1
ATOM 1636 C C . ARG A 1 197 ? -17.184 -5.436 9.140 1.00 96.62 197 ARG A C 1
ATOM 1638 O O . ARG A 1 197 ? -17.047 -6.146 8.150 1.00 96.62 197 ARG A O 1
ATOM 1645 N N . ILE A 1 198 ? -16.162 -5.068 9.917 1.00 96.69 198 ILE A N 1
ATOM 1646 C CA . ILE A 1 198 ? -14.786 -5.521 9.674 1.00 96.69 198 ILE A CA 1
ATOM 1647 C C . ILE A 1 198 ? -14.681 -7.032 9.849 1.00 96.69 198 ILE A C 1
ATOM 1649 O O . ILE A 1 198 ? -14.123 -7.706 8.991 1.00 96.69 198 ILE A O 1
ATOM 1653 N N . ARG A 1 199 ? -15.267 -7.584 10.915 1.00 95.94 199 ARG A N 1
ATOM 1654 C CA . ARG A 1 199 ? -15.232 -9.034 11.157 1.00 95.94 199 ARG A CA 1
ATOM 1655 C C . ARG A 1 199 ? -15.896 -9.829 10.031 1.00 95.94 199 ARG A C 1
ATOM 1657 O O . ARG A 1 199 ? -15.307 -10.806 9.584 1.00 95.94 199 ARG A O 1
ATOM 1664 N N . PHE A 1 200 ? -17.048 -9.381 9.528 1.00 96.06 200 PHE A N 1
ATOM 1665 C CA . PHE A 1 200 ? -17.703 -10.001 8.370 1.00 96.06 200 PHE A CA 1
ATOM 1666 C C . PHE A 1 200 ? -16.842 -9.913 7.112 1.00 96.06 200 PHE A C 1
ATOM 1668 O O . PHE A 1 200 ? -16.671 -10.903 6.417 1.00 96.06 200 PHE A O 1
ATOM 1675 N N . MET A 1 201 ? -16.212 -8.768 6.856 1.00 96.25 201 MET A N 1
ATOM 1676 C CA . MET A 1 201 ? -15.325 -8.619 5.702 1.00 96.25 201 MET A CA 1
ATOM 1677 C C . MET A 1 201 ? -14.104 -9.555 5.760 1.00 96.25 201 MET A C 1
ATOM 1679 O O . MET A 1 201 ? -13.667 -10.052 4.722 1.00 96.25 201 MET A O 1
ATOM 1683 N N . ILE A 1 202 ? -13.557 -9.814 6.955 1.00 95.88 202 ILE A N 1
ATOM 1684 C CA . ILE A 1 202 ? -12.488 -10.806 7.137 1.00 95.88 202 ILE A CA 1
ATOM 1685 C C . ILE A 1 202 ? -13.027 -12.222 6.888 1.00 95.88 202 ILE A C 1
ATOM 1687 O O . ILE A 1 202 ? -12.367 -13.008 6.212 1.00 95.88 202 ILE A O 1
ATOM 1691 N N . GLN A 1 203 ? -14.217 -12.550 7.398 1.00 94.62 203 GLN A N 1
ATOM 1692 C CA . GLN A 1 203 ? -14.856 -13.851 7.163 1.00 94.62 203 GLN A CA 1
ATOM 1693 C C . GLN A 1 203 ? -15.090 -14.098 5.667 1.00 94.62 203 GLN A C 1
ATOM 1695 O O . GLN A 1 203 ? -14.624 -15.113 5.153 1.00 94.62 203 GLN A O 1
ATOM 1700 N N . ASP A 1 204 ? -15.676 -13.131 4.955 1.00 94.81 204 ASP A N 1
ATOM 1701 C CA . ASP A 1 204 ? -15.890 -13.187 3.503 1.00 94.81 204 ASP A CA 1
ATOM 1702 C C . ASP A 1 204 ? -14.575 -13.437 2.746 1.00 94.81 204 ASP A C 1
ATOM 1704 O O . ASP A 1 204 ? -14.525 -14.193 1.773 1.00 94.81 204 ASP A O 1
ATOM 1708 N N . LEU A 1 205 ? -13.480 -12.809 3.189 1.00 94.12 205 LEU A N 1
ATOM 1709 C CA . LEU A 1 205 ? -12.155 -13.011 2.608 1.00 94.12 205 LEU A CA 1
ATOM 1710 C C . LEU A 1 205 ? -11.625 -14.432 2.858 1.00 94.12 205 LEU A C 1
ATOM 1712 O O . LEU A 1 205 ? -11.073 -15.052 1.946 1.00 94.12 205 LEU A O 1
ATOM 1716 N N . MET A 1 206 ? -11.768 -14.944 4.082 1.00 91.69 206 MET A N 1
ATOM 1717 C CA . MET A 1 206 ? -11.334 -16.298 4.437 1.00 91.69 206 MET A CA 1
ATOM 1718 C C . MET A 1 206 ? -12.121 -17.357 3.661 1.00 91.69 206 MET A C 1
ATOM 1720 O O . MET A 1 206 ? -11.526 -18.318 3.173 1.00 91.69 206 MET A O 1
ATOM 1724 N N . GLU A 1 207 ? -13.429 -17.165 3.498 1.00 92.00 207 GLU A N 1
ATOM 1725 C CA . GLU A 1 207 ? -14.286 -18.026 2.679 1.00 92.00 207 GLU A CA 1
ATOM 1726 C C . GLU A 1 207 ? -13.880 -17.978 1.204 1.00 92.00 207 GLU A C 1
ATOM 1728 O O . GLU A 1 207 ? -13.694 -19.025 0.582 1.00 92.00 207 GLU A O 1
ATOM 1733 N N . LEU A 1 208 ? -13.644 -16.777 0.659 1.00 90.25 208 LEU A N 1
ATOM 1734 C CA . LEU A 1 208 ? -13.195 -16.598 -0.723 1.00 90.25 208 LEU A CA 1
ATOM 1735 C C . LEU A 1 208 ? -11.904 -17.372 -1.015 1.00 90.25 208 LEU A C 1
ATOM 1737 O O . LEU A 1 208 ? -11.769 -17.942 -2.099 1.00 90.25 208 LEU A O 1
ATOM 1741 N N . ARG A 1 209 ? -10.961 -17.407 -0.067 1.00 86.81 209 ARG A N 1
ATOM 1742 C CA . ARG A 1 209 ? -9.702 -18.149 -0.214 1.00 86.81 209 ARG A CA 1
ATOM 1743 C C . ARG A 1 209 ? -9.912 -19.662 -0.261 1.00 86.81 209 ARG A C 1
ATOM 1745 O O . ARG A 1 209 ? -9.215 -20.331 -1.010 1.00 86.81 209 ARG A O 1
ATOM 1752 N N . GLN A 1 210 ? -10.860 -20.204 0.504 1.00 82.38 210 GLN A N 1
ATOM 1753 C CA . GLN A 1 210 ? -11.117 -21.652 0.531 1.00 82.38 210 GLN A CA 1
ATOM 1754 C C . GLN A 1 210 ? -11.696 -22.182 -0.787 1.00 82.38 210 GLN A C 1
ATOM 1756 O O . GLN A 1 210 ? -11.497 -23.350 -1.112 1.00 82.38 210 GLN A O 1
ATOM 1761 N N . VAL A 1 211 ? -12.417 -21.338 -1.530 1.00 79.94 211 VAL A N 1
ATOM 1762 C CA . VAL A 1 211 ? -13.078 -21.707 -2.795 1.00 79.94 211 VAL A CA 1
ATOM 1763 C C . VAL A 1 211 ? -12.301 -21.291 -4.051 1.00 79.94 211 VAL A C 1
ATOM 1765 O O . VAL A 1 211 ? -12.753 -21.576 -5.161 1.00 79.94 211 VAL A O 1
ATOM 1768 N N . SER A 1 212 ? -11.185 -20.571 -3.895 1.00 64.12 212 SER A N 1
ATOM 1769 C CA . SER A 1 212 ? -10.377 -20.011 -4.993 1.00 64.12 212 SER A CA 1
ATOM 1770 C C . SER A 1 212 ? -9.250 -20.925 -5.437 1.00 64.12 212 SER A C 1
ATOM 1772 O O . SER A 1 212 ? -8.922 -20.808 -6.642 1.00 64.12 212 SER A O 1
#

Sequence (212 aa):
LEIDRYEKLEGMITIFFSKAVDEPAFSFLYAKLCKQFQKKQVTVPGDDGKLITHYFRQILLTRCQKEFENDYRQEIEYEKRKAEVETLTDDKKRKDEAEKLEEDLVKAKRRKLGNIFFIGELFKLQMLTDTIMYDCIEYLLRDKSDEESIECLCRLLRTIGKELDGKALEKTVNKTNLEKHYRELDGIIKEQKTSARIRFMIQDLMELRQVS

Radius of gyration: 20.18 Å; chains: 1; bounding box: 52×54×52 Å

InterPro domains:
  IPR003890 MIF4G-like, type 3 [PF02854] (7-210)
  IPR003890 MIF4G-like, type 3 [SM00543] (3-212)
  IPR016024 Armadillo-type fold [SSF48371] (3-210)

Organism: NCBI:txid392030

Secondary structure (DSSP, 8-state):
----SHHHHHHHHHHHHHHHHH-GGGHHHHHHHHHHHTT-EEEEE-TTS-EEEEEHHHHHHHHHHHHHHTHHHHHHHHHHHHHHHHH-S-HHHHHHHHHHHHHHHHHHHHHHHHHHHHHHHHHHTT-S-HHHHHHHHHHHHS-TT-HHHHHHHHHHHHHHHHHHHHHHHH-HHHHHHHHHHHHHHHHHHHH--S-HHHHHHHHHHHHHHHH-

Foldseek 3Di:
DDPADPVSLLVLLVVLLVCLLVPVVCLLVSLVVLVVQQADWYWDQDPVRDIDIDGSLVSNAVVLVVLLVCPVVVVVVLVVLLVVLVPDPDPVSSVVSVVVSVVVVVVSVSSSLSSLLSVLSNVLVVSYDVVSNLSLLCVLLVDLLPLVSLVSNLSSCVSCVVVLVVVCVVDVVSVVSVVVSLVSLVVSLVVPSYDPVSNVSSVVSVVVNVVD

pLDDT: mean 89.65, std 6.63, range [50.44, 96.69]